Protein AF-A0ABD5EWM1-F1 (afdb_monomer_lite)

Sequence (208 aa):
MKCARNRYPCKRSSTATTAARTSPKDACIIPRHPDFDLYDNVGRDADQIRSAQYHLATRGDLKRWARRDAQTFRAAHPLPDQPWPTPDLTPYLDALTTAQTPAETEAVTDHFLDAVEPALRAVSDYLVAAARWRRENHGAAKGSPSNLLMTAASRALSVLALADEAGLSRLRAAYDPASAPATPTGGQPGASAGVPPVPPSPGTSPRR

pLDDT: mean 74.25, std 23.23, range [27.41, 98.0]

Foldseek 3Di:
DDDDDDDDDDDDDDDDDDDDDDDPPPPPPPPQDPVLPLPPCVPPDPVQNVVSVVSDHDPVNVVVVVCVVCVVVCVVPPDDPDDDDDDDCVVLVVQCVVDPDLVSVLVSLVVVLVVCVVVLLVQLVVLQVVLCVVPCVDVADVPGSSVVSNVVSVVSCVVSVVSVVVSVVSVCVVPPPPDPDPPPPDDDDDDDDDDDDDDDDDDDDDDD

Structure (mmCIF, N/CA/C/O backbone):
data_AF-A0ABD5EWM1-F1
#
_entry.id   AF-A0ABD5EWM1-F1
#
loop_
_atom_site.group_PDB
_atom_site.id
_atom_site.type_symbol
_atom_site.label_atom_id
_atom_site.label_alt_id
_atom_site.label_comp_id
_atom_site.label_asym_id
_atom_site.label_entity_id
_atom_site.label_seq_id
_atom_site.pdbx_PDB_ins_code
_atom_site.Cartn_x
_atom_site.Cartn_y
_atom_site.Cartn_z
_atom_site.occupancy
_atom_site.B_iso_or_equiv
_atom_site.auth_seq_id
_atom_site.auth_comp_id
_atom_site.auth_asym_id
_atom_site.auth_atom_id
_atom_site.pdbx_PDB_model_num
ATOM 1 N N . MET A 1 1 ? -51.887 -7.574 50.255 1.00 37.44 1 MET A N 1
ATOM 2 C CA . MET A 1 1 ? -50.877 -6.795 51.013 1.00 37.44 1 MET A CA 1
ATOM 3 C C . MET A 1 1 ? -50.619 -5.509 50.225 1.00 37.44 1 MET A C 1
ATOM 5 O O . MET A 1 1 ? -50.267 -5.621 49.064 1.00 37.44 1 MET A O 1
ATOM 9 N N . LYS A 1 2 ? -51.185 -4.357 50.638 1.00 35.38 2 LYS A N 1
ATOM 10 C CA . LYS A 1 2 ? -50.494 -3.229 51.330 1.00 35.38 2 LYS A CA 1
ATOM 11 C C . LYS A 1 2 ? -49.149 -2.878 50.654 1.00 35.38 2 LYS A C 1
ATOM 13 O O . LYS A 1 2 ? -48.315 -3.763 50.591 1.00 35.38 2 LYS A O 1
ATOM 18 N N . CYS A 1 3 ? -48.826 -1.679 50.158 1.00 30.95 3 CYS A N 1
ATOM 19 C CA . CYS A 1 3 ? -49.373 -0.310 50.207 1.00 30.95 3 CYS A CA 1
ATOM 20 C C . CYS A 1 3 ? -48.762 0.472 49.006 1.00 30.95 3 CYS A C 1
ATOM 22 O O . CYS A 1 3 ? -47.617 0.223 48.656 1.00 30.95 3 CYS A O 1
ATOM 24 N N . ALA A 1 4 ? -49.543 1.221 48.215 1.00 33.88 4 ALA A N 1
ATOM 25 C CA . ALA A 1 4 ? -49.813 2.676 48.307 1.00 33.88 4 ALA A CA 1
ATOM 26 C C . ALA A 1 4 ? -48.668 3.569 47.753 1.00 33.88 4 ALA A C 1
ATOM 28 O O . ALA A 1 4 ? -47.577 3.591 48.297 1.00 33.88 4 ALA A O 1
ATOM 29 N N . ARG A 1 5 ? -48.850 4.164 46.561 1.00 35.50 5 ARG A N 1
ATOM 30 C CA . ARG A 1 5 ? -49.324 5.552 46.298 1.00 35.50 5 ARG A CA 1
ATOM 31 C C . ARG A 1 5 ? -48.307 6.640 46.687 1.00 35.50 5 ARG A C 1
ATOM 33 O O . ARG A 1 5 ? -48.096 6.859 47.868 1.00 35.50 5 ARG A O 1
ATOM 40 N N . ASN A 1 6 ? -47.887 7.466 45.721 1.00 32.66 6 ASN A N 1
ATOM 41 C CA . ASN A 1 6 ? -48.417 8.834 45.687 1.00 32.66 6 ASN A CA 1
ATOM 42 C C . ASN A 1 6 ? -48.251 9.543 44.334 1.00 32.66 6 ASN A C 1
ATOM 44 O O . ASN A 1 6 ? -47.209 9.495 43.691 1.00 32.66 6 ASN A O 1
ATOM 48 N N . ARG A 1 7 ? -49.340 10.205 43.938 1.00 36.41 7 ARG A N 1
ATOM 49 C CA . ARG A 1 7 ? -49.531 11.080 42.778 1.00 36.41 7 ARG A CA 1
ATOM 50 C C . ARG A 1 7 ? -49.672 12.515 43.309 1.00 36.41 7 ARG A C 1
ATOM 52 O O . ARG A 1 7 ? -50.598 12.712 44.082 1.00 36.41 7 ARG A O 1
ATOM 59 N N . TYR A 1 8 ? -48.850 13.447 42.792 1.00 32.53 8 TYR A N 1
ATOM 60 C CA . TYR A 1 8 ? -49.102 14.896 42.546 1.00 32.53 8 TYR A CA 1
ATOM 61 C C . TYR A 1 8 ? -49.585 15.790 43.729 1.00 32.53 8 TYR A C 1
ATOM 63 O O . TYR A 1 8 ? -49.914 15.262 44.782 1.00 32.53 8 TYR A O 1
ATOM 71 N N . PRO A 1 9 ? -49.792 17.126 43.596 1.00 51.12 9 PRO A N 1
ATOM 72 C CA . PRO A 1 9 ? -49.178 18.213 42.792 1.00 51.12 9 PRO A CA 1
ATOM 73 C C . PRO A 1 9 ? -48.845 19.480 43.652 1.00 51.12 9 PRO A C 1
ATOM 75 O O . PRO A 1 9 ? -49.220 19.553 44.814 1.00 51.12 9 PRO A O 1
ATOM 78 N N . CYS A 1 10 ? -48.245 20.541 43.085 1.00 27.41 10 CYS A N 1
ATOM 79 C CA . CYS A 1 10 ? -48.462 21.941 43.540 1.00 27.41 10 CYS A CA 1
ATOM 80 C C . CYS A 1 10 ? -47.927 22.929 42.480 1.00 27.41 10 CYS A C 1
ATOM 82 O O . CYS A 1 10 ? -46.746 22.894 42.160 1.00 27.41 10 CYS A O 1
ATOM 84 N N . LYS A 1 11 ? -48.796 23.570 41.685 1.00 31.88 11 LYS A N 1
ATOM 85 C CA . LYS A 1 11 ? -49.479 24.879 41.862 1.00 31.88 11 LYS A CA 1
ATOM 86 C C . LYS A 1 11 ? -48.666 26.094 41.372 1.00 31.88 11 LYS A C 1
ATOM 88 O O . LYS A 1 11 ? -47.497 26.261 41.683 1.00 31.88 11 LYS A O 1
ATOM 93 N N . ARG A 1 12 ? -49.362 26.928 40.590 1.00 34.06 12 ARG A N 1
ATOM 94 C CA . ARG A 1 12 ? -48.965 28.207 39.971 1.00 34.06 12 ARG A CA 1
ATOM 95 C C . ARG A 1 12 ? -49.532 29.390 40.787 1.00 34.06 12 ARG A C 1
ATOM 97 O O . ARG A 1 12 ? -50.491 29.174 41.527 1.00 34.06 12 ARG A O 1
ATOM 104 N N . SER A 1 13 ? -49.004 30.597 40.503 1.00 35.41 13 SER A N 1
ATOM 105 C CA . SER A 1 13 ? -49.421 31.974 40.907 1.00 35.41 13 SER A CA 1
ATOM 106 C C . SER A 1 13 ? -48.655 32.539 42.126 1.00 35.41 13 SER A C 1
ATOM 108 O O . SER A 1 13 ? -48.544 31.830 43.112 1.00 35.41 13 SER A O 1
ATOM 110 N N . SER A 1 14 ? -48.127 33.776 42.204 1.00 30.36 14 SER A N 1
ATOM 111 C CA . SER A 1 14 ? -48.147 34.993 41.364 1.00 30.36 14 SER A CA 1
ATOM 112 C C . SER A 1 14 ? -47.119 36.042 41.892 1.00 30.36 14 SER A C 1
ATOM 114 O O . SER A 1 14 ? -46.868 36.077 43.090 1.00 30.36 14 SER A O 1
ATOM 116 N N . THR A 1 15 ? -46.617 36.914 40.992 1.00 35.38 15 THR A N 1
ATOM 117 C CA . THR A 1 15 ? -46.071 38.302 41.142 1.00 35.38 15 THR A CA 1
ATOM 118 C C . THR A 1 15 ? -44.897 38.644 42.084 1.00 35.38 15 THR A C 1
ATOM 120 O O . THR A 1 15 ? -45.085 38.712 43.290 1.00 35.38 15 THR A O 1
ATOM 123 N N . ALA A 1 16 ? -43.758 39.071 41.505 1.00 33.06 16 ALA A N 1
ATOM 124 C CA . ALA A 1 16 ? -43.148 40.408 41.692 1.00 33.06 16 ALA A CA 1
ATOM 125 C C . ALA A 1 16 ? -41.856 40.574 40.854 1.00 33.06 16 ALA A C 1
ATOM 127 O O . ALA A 1 16 ? -40.992 39.703 40.815 1.00 33.06 16 ALA A O 1
ATOM 128 N N . THR A 1 17 ? -41.754 41.720 40.183 1.00 35.66 17 THR A N 1
ATOM 129 C CA . THR A 1 17 ? -40.619 42.256 39.418 1.00 35.66 17 THR A CA 1
ATOM 130 C C . THR A 1 17 ? -39.325 42.334 40.234 1.00 35.66 17 THR A C 1
ATOM 132 O O . THR A 1 17 ? -39.341 42.914 41.312 1.00 35.66 17 THR A O 1
ATOM 135 N N . THR A 1 18 ? -38.198 41.859 39.686 1.00 32.81 18 THR A N 1
ATOM 136 C CA . THR A 1 18 ? -36.870 42.518 39.723 1.00 32.81 18 THR A CA 1
ATOM 137 C C . THR A 1 18 ? -35.919 41.775 38.783 1.00 32.81 18 THR A C 1
ATOM 139 O O . THR A 1 18 ? -35.775 40.557 38.840 1.00 32.81 18 THR A O 1
ATOM 142 N N . ALA A 1 19 ? -35.296 42.531 37.882 1.00 42.69 19 ALA A N 1
ATOM 143 C CA . ALA A 1 19 ? -34.309 42.064 36.926 1.00 42.69 19 ALA A CA 1
ATOM 144 C C . ALA A 1 19 ? -33.048 41.538 37.630 1.00 42.69 19 ALA A C 1
ATOM 146 O O . ALA A 1 19 ? -32.436 42.252 38.420 1.00 42.69 19 ALA A O 1
ATOM 147 N N . ALA A 1 20 ? -32.613 40.326 37.286 1.00 33.06 20 ALA A N 1
ATOM 148 C CA . ALA A 1 20 ? -31.262 39.866 37.581 1.00 33.06 20 ALA A CA 1
ATOM 149 C C . ALA A 1 20 ? -30.822 38.818 36.549 1.00 33.06 20 ALA A C 1
ATOM 151 O O . ALA A 1 20 ? -31.173 37.647 36.631 1.00 33.06 20 ALA A O 1
ATOM 152 N N . ARG A 1 21 ? -30.052 39.295 35.564 1.00 32.75 21 ARG A N 1
ATOM 153 C CA . ARG A 1 21 ? -28.907 38.615 34.938 1.00 32.75 21 ARG A CA 1
ATOM 154 C C . ARG A 1 21 ? -29.085 37.102 34.701 1.00 32.75 21 ARG A C 1
ATOM 156 O O . ARG A 1 21 ? -28.659 36.269 35.496 1.00 32.75 21 ARG A O 1
ATOM 163 N N . THR A 1 22 ? -29.640 36.743 33.548 1.00 33.16 22 THR A N 1
ATOM 164 C CA . THR A 1 22 ? -29.519 35.391 32.987 1.00 33.16 22 THR A CA 1
ATOM 165 C C . THR A 1 22 ? -28.052 35.097 32.672 1.00 33.16 22 THR A C 1
ATOM 167 O O . THR A 1 22 ? -27.537 35.492 31.628 1.00 33.16 22 THR A O 1
ATOM 170 N N . SER A 1 23 ? -27.369 34.408 33.587 1.00 33.88 23 SER A N 1
ATOM 171 C CA . SER A 1 23 ? -26.179 33.621 33.261 1.00 33.88 23 SER A CA 1
ATOM 172 C C . SER A 1 23 ? -26.605 32.462 32.354 1.00 33.88 23 SER A C 1
ATOM 174 O O . SER A 1 23 ? -27.549 31.756 32.719 1.00 33.88 23 SER A O 1
ATOM 176 N N . PRO A 1 24 ? -25.946 32.216 31.211 1.00 38.38 24 PRO A N 1
ATOM 177 C CA . PRO A 1 24 ? -26.232 31.035 30.410 1.00 38.38 24 PRO A CA 1
ATOM 178 C C . PRO A 1 24 ? -25.712 29.807 31.169 1.00 38.38 24 PRO A C 1
ATOM 180 O O . PRO A 1 24 ? -24.519 29.515 31.171 1.00 38.38 24 PRO A O 1
ATOM 183 N N . LYS A 1 25 ? -26.616 29.121 31.878 1.00 39.28 25 LYS A N 1
ATOM 184 C CA . LYS A 1 25 ? -26.353 27.872 32.614 1.00 39.28 25 LYS A CA 1
ATOM 185 C C . LYS A 1 25 ? -26.496 26.612 31.757 1.00 39.28 25 LYS A C 1
ATOM 187 O O . LYS A 1 25 ? -26.392 25.519 32.294 1.00 39.28 25 LYS A O 1
ATOM 192 N N . ASP A 1 26 ? -26.631 26.767 30.443 1.00 36.22 26 ASP A N 1
ATOM 193 C CA . ASP A 1 26 ? -26.814 25.658 29.508 1.00 36.22 26 ASP A CA 1
ATOM 194 C C . ASP A 1 26 ? -25.686 25.612 28.468 1.00 36.22 26 ASP A C 1
ATOM 196 O O . ASP A 1 26 ? -25.911 25.438 27.271 1.00 36.22 26 ASP A O 1
ATOM 200 N N . ALA A 1 27 ? -24.435 25.760 28.921 1.00 43.53 27 ALA A N 1
ATOM 201 C CA . ALA A 1 27 ? -23.324 25.201 28.164 1.00 43.53 27 ALA A CA 1
ATOM 202 C C . ALA A 1 27 ? -23.500 23.683 28.214 1.00 43.53 27 ALA A C 1
ATOM 204 O O . ALA A 1 27 ? -23.234 23.054 29.238 1.00 43.53 27 ALA A O 1
ATOM 205 N N . CYS A 1 28 ? -24.034 23.126 27.128 1.00 34.25 28 CYS A N 1
ATOM 206 C CA . CYS A 1 28 ? -24.112 21.697 26.881 1.00 34.25 28 CYS A CA 1
ATOM 207 C C . CYS A 1 28 ? -22.774 21.072 27.298 1.00 34.25 28 CYS A C 1
ATOM 209 O O . CYS A 1 28 ? -21.745 21.323 26.668 1.00 34.25 28 CYS A O 1
ATOM 211 N N . ILE A 1 29 ? -22.769 20.344 28.419 1.00 42.25 29 ILE A N 1
ATOM 212 C CA . ILE A 1 29 ? -21.600 19.603 28.873 1.00 42.25 29 ILE A CA 1
ATOM 213 C C . ILE A 1 29 ? -21.417 18.508 27.830 1.00 42.25 29 ILE A C 1
ATOM 215 O O . ILE A 1 29 ? -22.075 17.471 27.885 1.00 42.25 29 ILE A O 1
ATOM 219 N N . ILE A 1 30 ? -20.567 18.774 26.837 1.00 48.53 30 ILE A N 1
ATOM 220 C CA . ILE A 1 30 ? -20.060 17.745 25.938 1.00 48.53 30 ILE A CA 1
ATOM 221 C C . ILE A 1 30 ? -19.462 16.684 26.866 1.00 48.53 30 ILE A C 1
ATOM 223 O O . ILE A 1 30 ? -18.602 17.042 27.680 1.00 48.53 30 ILE A O 1
ATOM 227 N N . PRO A 1 31 ? -19.928 15.423 26.824 1.00 42.78 31 PRO A N 1
ATOM 228 C CA . PRO A 1 31 ? -19.395 14.382 27.684 1.00 42.78 31 PRO A CA 1
ATOM 229 C C . PRO A 1 31 ? -17.876 14.336 27.505 1.00 42.78 31 PRO A C 1
ATOM 231 O O . PRO A 1 31 ? -17.380 14.019 26.424 1.00 42.78 31 PRO A O 1
ATOM 234 N N . ARG A 1 32 ? -17.128 14.726 28.543 1.00 56.00 32 ARG A N 1
ATOM 235 C CA . ARG A 1 32 ? -15.670 14.613 28.537 1.00 56.00 32 ARG A CA 1
ATOM 236 C C . ARG A 1 32 ? -15.352 13.124 28.506 1.00 56.00 32 ARG A C 1
ATOM 238 O O . ARG A 1 32 ? -15.797 12.391 29.386 1.00 56.00 32 ARG A O 1
ATOM 245 N N . HIS A 1 33 ? -14.616 12.673 27.490 1.00 57.53 33 HIS A N 1
ATOM 246 C CA . HIS A 1 33 ? -14.038 11.329 27.511 1.00 57.53 33 HIS A CA 1
ATOM 247 C C . HIS A 1 33 ? -13.243 11.192 28.823 1.00 57.53 33 HIS A C 1
ATOM 249 O O . HIS A 1 33 ? -12.524 12.137 29.155 1.00 57.53 33 HIS A O 1
ATOM 255 N N . PRO A 1 34 ? -13.362 10.087 29.581 1.00 57.28 34 PRO A N 1
ATOM 256 C CA . PRO A 1 34 ? -12.722 9.944 30.896 1.00 57.28 34 PRO A CA 1
ATOM 257 C C . PRO A 1 34 ? -11.199 10.160 30.852 1.00 57.28 34 PRO A C 1
ATOM 259 O O . PRO A 1 34 ? -10.597 10.538 31.844 1.00 57.28 34 PRO A O 1
ATOM 262 N N . ASP A 1 35 ? -10.592 10.036 29.670 1.00 59.88 35 ASP A N 1
ATOM 263 C CA . ASP A 1 35 ? -9.168 10.292 29.436 1.00 59.88 35 ASP A CA 1
ATOM 264 C C . ASP A 1 35 ? -8.820 11.759 29.097 1.00 59.88 35 ASP A C 1
ATOM 266 O O . ASP A 1 35 ? -7.702 12.046 28.667 1.00 59.88 35 ASP A O 1
ATOM 270 N N . PHE A 1 36 ? -9.746 12.710 29.247 1.00 58.41 36 PHE A N 1
ATOM 271 C CA . PHE A 1 36 ? -9.473 14.156 29.164 1.00 58.41 36 PHE A CA 1
ATOM 272 C C . PHE A 1 36 ? -9.088 14.772 30.515 1.00 58.41 36 PHE A C 1
ATOM 274 O O . PHE A 1 36 ? -9.156 15.995 30.663 1.00 58.41 36 PHE A O 1
ATOM 281 N N . ASP A 1 37 ? -8.676 13.973 31.501 1.00 58.16 37 ASP A N 1
ATOM 282 C CA . ASP A 1 37 ? -8.160 14.543 32.741 1.00 58.16 37 ASP A CA 1
ATOM 283 C C . ASP A 1 37 ? -6.874 15.327 32.461 1.00 58.16 37 ASP A C 1
ATOM 285 O O . ASP A 1 37 ? -5.825 14.776 32.133 1.00 58.16 37 ASP A O 1
ATOM 289 N N . LEU A 1 38 ? -6.989 16.653 32.593 1.00 53.16 38 LEU A N 1
ATOM 290 C CA . LEU A 1 38 ? -5.951 17.664 32.353 1.00 53.16 38 LEU A CA 1
ATOM 291 C C . LEU A 1 38 ? -4.657 17.394 33.148 1.00 53.16 38 LEU A C 1
ATOM 293 O O . LEU A 1 38 ? -3.595 17.926 32.824 1.00 53.16 38 LEU A O 1
ATOM 297 N N . TYR A 1 39 ? -4.756 16.576 34.196 1.00 50.91 39 TYR A N 1
ATOM 298 C CA . TYR A 1 39 ? -3.684 16.287 35.137 1.00 50.91 39 TYR A CA 1
ATOM 299 C C . TYR A 1 39 ? -3.093 14.875 35.000 1.00 50.91 39 TYR A C 1
ATOM 301 O O . TYR A 1 39 ? -2.052 14.623 35.604 1.00 50.91 39 TYR A O 1
ATOM 309 N N . ASP A 1 40 ? -3.663 13.991 34.167 1.00 61.62 40 ASP A N 1
ATOM 310 C CA . ASP A 1 40 ? -3.022 12.718 33.805 1.00 61.62 40 ASP A CA 1
ATOM 311 C C . ASP A 1 40 ? -2.216 12.873 32.505 1.00 61.62 40 ASP A C 1
ATOM 313 O O . ASP A 1 40 ? -2.674 12.588 31.390 1.00 61.62 40 ASP A O 1
ATOM 317 N N . ASN A 1 41 ? -1.002 13.405 32.669 1.00 61.53 41 ASN A N 1
ATOM 318 C CA . ASN A 1 41 ? -0.070 13.710 31.581 1.00 61.53 41 ASN A CA 1
ATOM 319 C C . ASN A 1 41 ? 0.974 12.604 31.342 1.00 61.53 41 ASN A C 1
ATOM 321 O O . ASN A 1 41 ? 1.855 12.771 30.495 1.00 61.53 41 ASN A O 1
ATOM 325 N N . VAL A 1 42 ? 0.911 11.481 32.067 1.00 62.69 42 VAL A N 1
ATOM 326 C CA . VAL A 1 42 ? 1.905 10.407 31.935 1.00 62.69 42 VAL A CA 1
ATOM 327 C C . VAL A 1 42 ? 1.801 9.790 30.535 1.00 62.69 42 VAL A C 1
ATOM 329 O O . VAL A 1 42 ? 0.769 9.257 30.140 1.00 62.69 42 VAL A O 1
ATOM 332 N N . GLY A 1 43 ? 2.877 9.891 29.747 1.00 65.25 43 GLY A N 1
ATOM 333 C CA . GLY A 1 43 ? 2.911 9.382 28.370 1.00 65.25 43 GLY A CA 1
ATOM 334 C C . GLY A 1 43 ? 2.214 10.267 27.326 1.00 65.25 43 GLY A C 1
ATOM 335 O O . GLY A 1 43 ? 1.917 9.779 26.227 1.00 65.25 43 GLY A O 1
ATOM 336 N N . ARG A 1 44 ? 1.951 11.547 27.641 1.00 70.69 44 ARG A N 1
ATOM 337 C CA . ARG A 1 44 ? 1.504 12.548 26.660 1.00 70.69 44 ARG A CA 1
ATOM 338 C C . ARG A 1 44 ? 2.667 13.351 26.080 1.00 70.69 44 ARG A C 1
ATOM 340 O O . ARG A 1 44 ? 3.594 13.716 26.797 1.00 70.69 44 ARG A O 1
ATOM 347 N N . ASP A 1 45 ? 2.593 13.646 24.788 1.00 77.25 45 ASP A N 1
ATOM 348 C CA . ASP A 1 45 ? 3.494 14.585 24.121 1.00 77.25 45 ASP A CA 1
ATOM 349 C C . ASP A 1 45 ? 3.019 16.048 24.273 1.00 77.25 45 ASP A C 1
ATOM 351 O O . ASP A 1 45 ? 1.925 16.341 24.764 1.00 77.25 45 ASP A O 1
ATOM 355 N N . ALA A 1 46 ? 3.868 16.997 23.872 1.00 79.69 46 ALA A N 1
ATOM 356 C CA . ALA A 1 46 ? 3.584 18.426 24.012 1.00 79.69 46 ALA A CA 1
ATOM 357 C C . ALA A 1 46 ? 2.364 18.895 23.191 1.00 79.69 46 ALA A C 1
ATOM 359 O O . ALA A 1 46 ? 1.709 19.871 23.568 1.00 79.69 46 ALA A O 1
ATOM 360 N N . ASP A 1 47 ? 2.052 18.215 22.085 1.00 79.50 47 ASP A N 1
ATOM 361 C CA . ASP A 1 47 ? 0.916 18.543 21.217 1.00 79.50 47 ASP A CA 1
ATOM 362 C C . ASP A 1 47 ? -0.413 18.119 21.864 1.00 79.50 47 ASP A C 1
ATOM 364 O O . ASP A 1 47 ? -1.409 18.849 21.844 1.00 79.50 47 ASP A O 1
ATOM 368 N N . GLN A 1 48 ? -0.398 16.981 22.555 1.00 74.00 48 GLN A N 1
ATOM 369 C CA . GLN A 1 48 ? -1.517 16.459 23.341 1.00 74.00 48 GLN A CA 1
ATOM 370 C C . GLN A 1 48 ? -1.869 17.333 24.531 1.00 74.00 48 GLN A C 1
ATOM 372 O O . GLN A 1 48 ? -3.043 17.619 24.768 1.00 74.00 48 GLN A O 1
ATOM 377 N N . ILE A 1 49 ? -0.855 17.793 25.261 1.00 74.00 49 ILE A N 1
ATOM 378 C CA . ILE A 1 49 ? -1.050 18.678 26.413 1.00 74.00 49 ILE A CA 1
ATOM 379 C C . ILE A 1 49 ? -1.670 20.006 25.955 1.00 74.00 49 ILE A C 1
ATOM 381 O O . ILE A 1 49 ? -2.609 20.503 26.577 1.00 74.00 49 ILE A O 1
ATOM 385 N N . ARG A 1 50 ? -1.198 20.558 24.829 1.00 78.75 50 ARG A N 1
ATOM 386 C CA . ARG A 1 50 ? -1.743 21.792 24.245 1.00 78.75 50 ARG A CA 1
ATOM 387 C C . ARG A 1 50 ? -3.179 21.609 23.749 1.00 78.75 50 ARG A C 1
ATOM 389 O O . ARG A 1 50 ? -4.024 22.459 24.007 1.00 78.75 50 ARG A O 1
ATOM 396 N N . SER A 1 51 ? -3.470 20.501 23.072 1.00 77.75 51 SER A N 1
ATOM 397 C CA . SER A 1 51 ? -4.799 20.223 22.506 1.00 77.75 51 SER A CA 1
ATOM 398 C C . SER A 1 51 ? -5.855 19.919 23.574 1.00 77.75 51 SER A C 1
ATOM 400 O O . SER A 1 51 ? -7.021 20.291 23.415 1.00 77.75 51 SER A O 1
ATOM 402 N N . ALA A 1 52 ? -5.446 19.333 24.706 1.00 72.38 52 ALA A N 1
ATOM 403 C CA . ALA A 1 52 ? -6.325 19.079 25.847 1.00 72.38 52 ALA A CA 1
ATOM 404 C C . ALA A 1 52 ? -6.940 20.367 26.425 1.00 72.38 52 ALA A C 1
ATOM 406 O O . ALA A 1 52 ? -8.095 20.347 26.856 1.00 72.38 52 ALA A O 1
ATOM 407 N N . GLN A 1 53 ? -6.216 21.495 26.365 1.00 73.44 53 GLN A N 1
ATOM 408 C CA . GLN A 1 53 ? -6.715 22.814 26.788 1.00 73.44 53 GLN A CA 1
ATOM 409 C C . GLN A 1 53 ? -7.912 23.288 25.949 1.00 73.44 53 GLN A C 1
ATOM 411 O O . GLN A 1 53 ? -8.754 24.029 26.449 1.00 73.44 53 GLN A O 1
ATOM 416 N N . TYR A 1 54 ? -8.014 22.825 24.700 1.00 79.81 54 TYR A N 1
ATOM 417 C CA . TYR A 1 54 ? -9.114 23.128 23.780 1.00 79.81 54 TYR A CA 1
ATOM 418 C C . TYR A 1 54 ? -10.160 22.010 23.704 1.00 79.81 54 TYR A C 1
ATOM 420 O O . TYR A 1 54 ? -11.056 22.071 22.867 1.00 79.81 54 TYR A O 1
ATOM 428 N N . HIS A 1 55 ? -10.054 20.985 24.557 1.00 73.88 55 HIS A N 1
ATOM 429 C CA . HIS A 1 55 ? -10.920 19.802 24.527 1.00 73.88 55 HIS A CA 1
ATOM 430 C C . HIS A 1 55 ? -10.917 19.070 23.173 1.00 73.88 55 HIS A C 1
ATOM 432 O O . HIS A 1 55 ? -11.923 18.487 22.768 1.00 73.88 55 HIS A O 1
ATOM 438 N N . LEU A 1 56 ? -9.774 19.076 22.480 1.00 81.12 56 LEU A N 1
ATOM 439 C CA . LEU A 1 56 ? -9.580 18.367 21.217 1.00 81.12 56 LEU A CA 1
ATOM 440 C C . LEU A 1 56 ? -8.657 17.167 21.420 1.00 81.12 56 LEU A C 1
ATOM 442 O O . LEU A 1 56 ? -7.609 17.274 22.055 1.00 81.12 56 LEU A O 1
ATOM 446 N N . ALA A 1 57 ? -9.046 16.022 20.859 1.00 80.12 57 ALA A N 1
ATOM 447 C CA . ALA A 1 57 ? -8.203 14.836 20.826 1.00 80.12 57 ALA A CA 1
ATOM 448 C C . ALA A 1 57 ? -7.206 14.942 19.667 1.00 80.12 57 ALA A C 1
ATOM 450 O O . ALA A 1 57 ? -7.596 15.156 18.516 1.00 80.12 57 ALA A O 1
ATOM 451 N N . THR A 1 58 ? -5.923 14.741 19.948 1.00 84.69 58 THR A N 1
ATOM 452 C CA . THR A 1 58 ? -4.907 14.583 18.902 1.00 84.69 58 THR A CA 1
ATOM 453 C C . THR A 1 58 ? -4.998 13.204 18.249 1.00 84.69 58 THR A C 1
ATOM 455 O O . THR A 1 58 ? -5.599 12.260 18.773 1.00 84.69 58 THR A O 1
ATOM 458 N N . ARG A 1 59 ? -4.274 13.026 17.137 1.00 83.94 59 ARG A N 1
ATOM 459 C CA . ARG A 1 59 ? -4.045 11.704 16.531 1.00 83.94 59 ARG A CA 1
ATOM 460 C C . ARG A 1 59 ? -3.489 10.691 17.536 1.00 83.94 59 ARG A C 1
ATOM 462 O O . ARG A 1 59 ? -3.838 9.511 17.471 1.00 83.94 59 ARG A O 1
ATOM 469 N N . GLY A 1 60 ? -2.587 11.124 18.416 1.00 80.31 60 GLY A N 1
ATOM 470 C CA . GLY A 1 60 ? -1.980 10.241 19.405 1.00 80.31 60 GLY A CA 1
ATOM 471 C C . GLY A 1 60 ? -2.969 9.831 20.499 1.00 80.31 60 GLY A C 1
ATOM 472 O O . GLY A 1 60 ? -2.976 8.659 20.875 1.00 80.31 60 GLY A O 1
ATOM 473 N N . ASP A 1 61 ? -3.854 10.739 20.926 1.00 81.56 61 ASP A N 1
ATOM 474 C CA . ASP A 1 61 ? -4.900 10.438 21.913 1.00 81.56 61 ASP A CA 1
ATOM 475 C C . ASP A 1 61 ? -5.859 9.375 21.371 1.00 81.56 61 ASP A C 1
ATOM 477 O O . ASP A 1 61 ? -6.008 8.312 21.974 1.00 81.56 61 ASP A O 1
ATOM 481 N N . LEU A 1 62 ? -6.393 9.593 20.162 1.00 84.75 62 LEU A N 1
ATOM 482 C CA . LEU A 1 62 ? -7.302 8.652 19.497 1.00 84.75 62 LEU A CA 1
ATOM 483 C C . LEU A 1 62 ? -6.682 7.252 19.351 1.00 84.75 62 LEU A C 1
ATOM 485 O O . LEU A 1 62 ? -7.345 6.243 19.591 1.00 84.75 62 LEU A O 1
ATOM 489 N N . LYS A 1 63 ? -5.391 7.168 18.995 1.00 87.69 63 LYS A N 1
ATOM 490 C CA . LYS A 1 63 ? -4.684 5.882 18.878 1.00 87.69 63 LYS A CA 1
ATOM 491 C C . LYS A 1 63 ? -4.458 5.200 20.224 1.00 87.69 63 LYS A C 1
ATOM 493 O O . LYS A 1 63 ? -4.525 3.973 20.280 1.00 87.69 63 LYS A O 1
ATOM 498 N N . ARG A 1 64 ? -4.147 5.946 21.288 1.00 83.56 64 ARG A N 1
ATOM 499 C CA . ARG A 1 64 ? -3.973 5.355 22.624 1.00 83.56 64 ARG A CA 1
ATOM 500 C C . ARG A 1 64 ? -5.290 4.810 23.161 1.00 83.56 64 ARG A C 1
ATOM 502 O O . ARG A 1 64 ? -5.301 3.670 23.616 1.00 83.56 64 ARG A O 1
ATOM 509 N N . TRP A 1 65 ? -6.376 5.573 23.050 1.00 85.50 65 TRP A N 1
ATOM 510 C CA . TRP A 1 65 ? -7.704 5.129 23.486 1.00 85.50 65 TRP A CA 1
ATOM 511 C C . TRP A 1 65 ? -8.134 3.873 22.732 1.00 85.50 65 TRP A C 1
ATOM 513 O O . TRP A 1 65 ? -8.415 2.856 23.356 1.00 85.50 65 TRP A O 1
ATOM 523 N N . ALA A 1 66 ? -8.014 3.877 21.399 1.00 88.44 66 ALA A N 1
ATOM 524 C CA . ALA A 1 66 ? -8.309 2.697 20.589 1.00 88.44 66 ALA A CA 1
ATOM 525 C C . ALA A 1 66 ? -7.468 1.468 20.987 1.00 88.44 66 ALA A C 1
ATOM 527 O O . ALA A 1 66 ? -7.982 0.354 21.016 1.00 88.44 66 ALA A O 1
ATOM 528 N N . ARG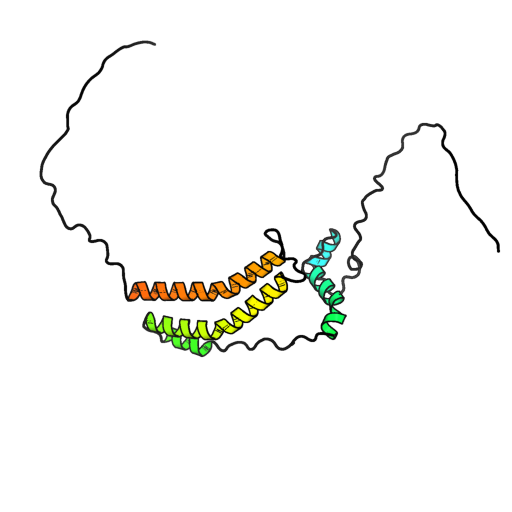 A 1 67 ? -6.178 1.644 21.317 1.00 87.62 67 ARG A N 1
ATOM 529 C CA . ARG A 1 67 ? -5.316 0.538 21.780 1.00 87.62 67 ARG A CA 1
ATOM 530 C C . ARG A 1 67 ? -5.761 -0.027 23.122 1.00 87.62 67 ARG A C 1
ATOM 532 O O . ARG A 1 67 ? -5.740 -1.246 23.272 1.00 87.62 67 ARG A O 1
ATOM 539 N N . ARG A 1 68 ? -6.115 0.838 24.075 1.00 85.88 68 ARG A N 1
ATOM 540 C CA . ARG A 1 68 ? -6.616 0.420 25.388 1.00 85.88 68 ARG A CA 1
ATOM 541 C C . ARG A 1 68 ? -7.916 -0.359 25.230 1.00 85.88 68 ARG A C 1
ATOM 543 O O . ARG A 1 68 ? -8.018 -1.479 25.713 1.00 85.88 68 ARG A O 1
ATOM 550 N N . ASP A 1 69 ? -8.873 0.203 24.504 1.00 88.81 69 ASP A N 1
ATOM 551 C CA . ASP A 1 69 ? -10.208 -0.383 24.375 1.00 88.81 69 ASP A CA 1
ATOM 552 C C . ASP A 1 69 ? -10.169 -1.701 23.575 1.00 88.81 69 ASP A C 1
ATOM 554 O O . ASP A 1 69 ? -10.952 -2.616 23.821 1.00 88.81 69 ASP A O 1
ATOM 558 N N . ALA A 1 70 ? -9.196 -1.848 22.669 1.00 92.38 70 ALA A N 1
ATOM 559 C CA . ALA A 1 70 ? -8.946 -3.087 21.938 1.00 92.38 70 ALA A CA 1
ATOM 560 C C . ALA A 1 70 ? -8.047 -4.093 22.686 1.00 92.38 70 ALA A C 1
ATOM 562 O O . ALA A 1 70 ? -7.731 -5.136 22.115 1.00 92.38 70 ALA A O 1
ATOM 563 N N . GLN A 1 71 ? -7.605 -3.830 23.923 1.00 92.19 71 GLN A N 1
ATOM 564 C CA . GLN A 1 71 ? -6.623 -4.681 24.611 1.00 92.19 71 GLN A CA 1
ATOM 565 C C . GLN A 1 71 ? -7.116 -6.123 24.779 1.00 92.19 71 GLN A C 1
ATOM 567 O O . GLN A 1 71 ? -6.407 -7.057 24.404 1.00 92.19 71 GLN A O 1
ATOM 572 N N . THR A 1 72 ? -8.342 -6.315 25.274 1.00 95.19 72 THR A N 1
ATOM 573 C CA . THR A 1 72 ? -8.944 -7.652 25.420 1.00 95.19 72 THR A CA 1
ATOM 574 C C . THR A 1 72 ? -9.096 -8.347 24.069 1.00 95.19 72 THR A C 1
ATOM 576 O O . THR A 1 72 ? -8.805 -9.534 23.950 1.00 95.19 72 THR A O 1
ATOM 579 N N . PHE A 1 73 ? -9.489 -7.602 23.032 1.00 94.88 73 PHE A N 1
ATOM 580 C CA . PHE A 1 73 ? -9.605 -8.134 21.676 1.00 94.88 73 PHE A CA 1
ATOM 581 C C . PHE A 1 73 ? -8.244 -8.596 21.136 1.00 94.88 73 PHE A C 1
ATOM 583 O O . PHE A 1 73 ? -8.134 -9.708 20.635 1.00 94.88 73 PHE A O 1
ATOM 590 N N . ARG A 1 74 ? -7.184 -7.795 21.294 1.00 94.31 74 ARG A N 1
ATOM 591 C CA . ARG A 1 74 ? -5.824 -8.162 20.863 1.00 94.31 74 ARG A CA 1
ATOM 592 C C . ARG A 1 74 ? -5.260 -9.357 21.627 1.00 94.31 74 ARG A C 1
ATOM 594 O O . ARG A 1 74 ? -4.533 -10.145 21.039 1.00 94.31 74 ARG A O 1
ATOM 601 N N . ALA A 1 75 ? -5.593 -9.496 22.909 1.00 95.06 75 ALA A N 1
ATOM 602 C CA . ALA A 1 75 ? -5.196 -10.661 23.697 1.00 95.06 75 ALA A CA 1
ATOM 603 C C . ALA A 1 75 ? -5.896 -11.944 23.213 1.00 95.06 75 ALA A C 1
ATOM 605 O O . ALA A 1 75 ? -5.271 -12.998 23.159 1.00 95.06 75 ALA A O 1
ATOM 606 N N . ALA A 1 76 ? -7.174 -11.851 22.830 1.00 97.31 76 ALA A N 1
ATOM 607 C CA . ALA A 1 76 ? -7.931 -12.973 22.272 1.00 97.31 76 ALA A CA 1
ATOM 608 C C . ALA A 1 76 ? -7.567 -13.289 20.806 1.00 97.31 76 ALA A C 1
ATOM 610 O O . ALA A 1 76 ? -7.740 -14.420 20.357 1.00 97.31 76 ALA A O 1
ATOM 611 N N . HIS A 1 77 ? -7.064 -12.299 20.066 1.00 95.56 77 HIS A N 1
ATOM 612 C CA . HIS A 1 77 ? -6.702 -12.395 18.652 1.00 95.56 77 HIS A CA 1
ATOM 613 C C . HIS A 1 77 ? -5.251 -11.933 18.441 1.00 95.56 77 HIS A C 1
ATOM 615 O O . HIS A 1 77 ? -5.032 -10.819 17.947 1.00 95.56 77 HIS A O 1
ATOM 621 N N . PRO A 1 78 ? -4.252 -12.753 18.827 1.00 91.88 78 PRO A N 1
ATOM 622 C CA . PRO A 1 78 ? -2.854 -12.398 18.640 1.00 91.88 78 PRO A CA 1
ATOM 623 C C . PRO A 1 78 ? -2.562 -12.236 17.147 1.00 91.88 78 PRO A C 1
ATOM 625 O O . PRO A 1 78 ? -2.846 -13.116 16.334 1.00 91.88 78 PRO A O 1
ATOM 628 N N . LEU A 1 79 ? -2.011 -11.079 16.794 1.00 91.38 79 LEU A N 1
ATOM 629 C CA . LEU A 1 79 ? -1.504 -10.805 15.456 1.00 91.38 79 LEU A CA 1
ATOM 630 C C . LEU A 1 79 ? -0.008 -11.135 15.416 1.00 91.38 79 LEU A C 1
ATOM 632 O O . LEU A 1 79 ? 0.645 -11.053 16.456 1.00 91.38 79 LEU A O 1
ATOM 636 N N . PRO A 1 80 ? 0.554 -11.478 14.246 1.00 91.56 80 PRO A N 1
ATOM 637 C CA . PRO A 1 80 ? 1.994 -11.647 14.112 1.00 91.56 80 PRO A CA 1
ATOM 638 C C . PRO A 1 80 ? 2.733 -10.363 14.512 1.00 91.56 80 PRO A C 1
ATOM 640 O O . PRO A 1 80 ? 2.475 -9.298 13.952 1.00 91.56 80 PRO A O 1
ATOM 643 N N . ASP A 1 81 ? 3.655 -10.475 15.471 1.00 88.44 81 ASP A N 1
ATOM 644 C CA . ASP A 1 81 ? 4.514 -9.360 15.897 1.00 88.44 81 ASP A CA 1
ATOM 645 C C . ASP A 1 81 ? 5.775 -9.234 15.027 1.00 88.44 81 ASP A C 1
ATOM 647 O O . ASP A 1 81 ? 6.435 -8.193 15.022 1.00 88.44 81 ASP A O 1
ATOM 651 N N . GLN A 1 82 ? 6.117 -10.286 14.275 1.00 89.44 82 GLN A N 1
ATOM 652 C CA . GLN A 1 82 ? 7.239 -10.253 13.347 1.00 89.44 82 GLN A CA 1
ATOM 653 C C . GLN A 1 82 ? 6.879 -9.379 12.135 1.00 89.44 82 GLN A C 1
ATOM 655 O O . GLN A 1 82 ? 5.826 -9.598 11.523 1.00 89.44 82 GLN A O 1
ATOM 660 N N . PRO A 1 83 ? 7.728 -8.402 11.761 1.00 87.81 83 PRO A N 1
ATOM 661 C CA . PRO A 1 83 ? 7.515 -7.649 10.535 1.00 87.81 83 PRO A CA 1
ATOM 662 C C . PRO A 1 83 ? 7.537 -8.600 9.339 1.00 87.81 83 PRO A C 1
ATOM 664 O O . PRO A 1 83 ? 8.195 -9.642 9.364 1.00 87.81 83 PRO A O 1
ATOM 667 N N . TRP A 1 84 ? 6.831 -8.230 8.273 1.00 85.81 84 TRP A N 1
ATOM 668 C CA . TRP A 1 84 ? 6.954 -8.952 7.013 1.00 85.81 84 TRP A CA 1
ATOM 669 C C . TRP A 1 84 ? 8.414 -8.967 6.553 1.00 85.81 84 TRP A C 1
ATOM 671 O O . TRP A 1 84 ? 9.123 -7.980 6.773 1.00 85.81 84 TRP A O 1
ATOM 681 N N . PRO A 1 85 ? 8.874 -10.076 5.948 1.00 88.31 85 PRO A N 1
ATOM 682 C CA . PRO A 1 85 ? 10.240 -10.160 5.465 1.00 88.31 85 PRO A CA 1
ATOM 683 C C . PRO A 1 85 ? 10.484 -9.036 4.456 1.00 88.31 85 PRO A C 1
ATOM 685 O O . PRO A 1 85 ? 9.724 -8.870 3.502 1.00 88.31 85 PRO A O 1
ATOM 688 N N . THR A 1 86 ? 11.536 -8.252 4.683 1.00 87.94 86 THR A N 1
ATOM 689 C CA . THR A 1 86 ? 11.973 -7.244 3.719 1.00 87.94 86 THR A CA 1
ATOM 690 C C . THR A 1 86 ? 12.552 -7.974 2.507 1.00 87.94 86 THR A C 1
ATOM 692 O O . THR A 1 86 ? 13.492 -8.751 2.692 1.00 87.94 86 THR A O 1
ATOM 695 N N . PRO A 1 87 ? 12.018 -7.771 1.291 1.00 89.62 87 PRO A N 1
ATOM 696 C CA . PRO A 1 87 ? 12.590 -8.382 0.099 1.00 89.62 87 PRO A CA 1
ATOM 697 C C . PRO A 1 87 ? 14.007 -7.846 -0.128 1.00 89.62 87 PRO A C 1
ATOM 699 O O . PRO A 1 87 ? 14.246 -6.643 0.004 1.00 89.62 87 PRO A O 1
ATOM 702 N N . ASP A 1 88 ? 14.940 -8.731 -0.475 1.00 92.56 88 ASP A N 1
ATOM 703 C CA . ASP A 1 88 ? 16.259 -8.316 -0.943 1.00 92.56 88 ASP A CA 1
ATOM 704 C C . ASP A 1 88 ? 16.138 -7.817 -2.386 1.00 92.56 88 ASP A C 1
ATOM 706 O O . ASP A 1 88 ? 15.850 -8.582 -3.307 1.00 92.56 88 ASP A O 1
ATOM 710 N N . LEU A 1 89 ? 16.310 -6.508 -2.564 1.00 95.94 89 LEU A N 1
ATOM 711 C CA . LEU A 1 89 ? 16.223 -5.850 -3.866 1.00 95.94 89 LEU A CA 1
ATOM 712 C C . LEU A 1 89 ? 17.585 -5.721 -4.554 1.00 95.94 89 LEU A C 1
ATOM 714 O O . LEU A 1 89 ? 17.631 -5.291 -5.706 1.00 95.94 89 LEU A O 1
ATOM 718 N N . THR A 1 90 ? 18.677 -6.099 -3.883 1.00 97.31 90 THR A N 1
ATOM 719 C CA . THR A 1 90 ? 20.045 -5.981 -4.409 1.00 97.31 90 THR A CA 1
ATOM 720 C C . THR A 1 90 ? 20.193 -6.623 -5.795 1.00 97.31 90 THR A C 1
ATOM 722 O O . THR A 1 90 ? 20.676 -5.934 -6.689 1.00 97.31 90 THR A O 1
ATOM 725 N N . PRO A 1 91 ? 19.674 -7.843 -6.065 1.00 96.94 91 PRO A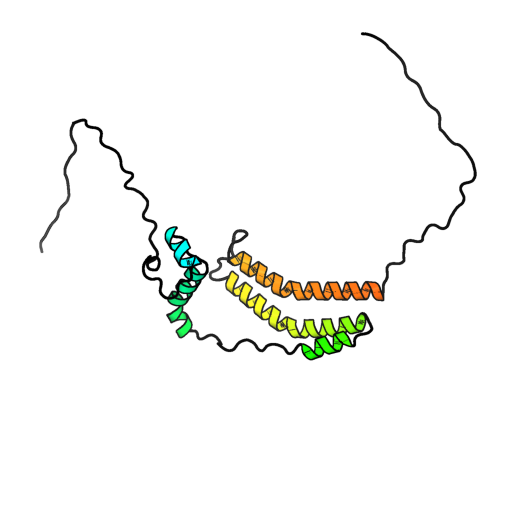 N 1
ATOM 726 C CA . PRO A 1 91 ? 19.814 -8.462 -7.387 1.00 96.94 91 PRO A CA 1
ATOM 727 C C . PRO A 1 91 ? 19.133 -7.675 -8.515 1.00 96.94 91 PRO A C 1
ATOM 729 O O . PRO A 1 91 ? 19.663 -7.588 -9.620 1.00 96.94 91 PRO A O 1
ATOM 732 N N . TYR A 1 92 ? 17.968 -7.080 -8.241 1.00 97.00 92 TYR A N 1
ATOM 733 C CA . TYR A 1 92 ? 17.244 -6.257 -9.212 1.00 97.00 92 TYR A CA 1
ATOM 734 C C . TYR A 1 92 ? 17.983 -4.949 -9.488 1.00 97.00 92 TYR A C 1
ATOM 736 O O . TYR A 1 92 ? 18.105 -4.535 -10.639 1.00 97.00 92 TYR A O 1
ATOM 744 N N . LEU A 1 93 ? 18.493 -4.308 -8.434 1.00 97.50 93 LEU A N 1
ATOM 745 C CA . LEU A 1 93 ? 19.258 -3.070 -8.555 1.00 97.50 93 LEU A CA 1
ATOM 746 C C . LEU A 1 93 ? 20.567 -3.305 -9.313 1.00 97.50 93 LEU A C 1
ATOM 748 O O . LEU A 1 93 ? 20.862 -2.552 -10.238 1.00 97.50 93 LEU A O 1
ATOM 752 N N . ASP A 1 94 ? 21.294 -4.376 -8.997 1.00 98.00 94 ASP A N 1
ATOM 753 C CA . ASP A 1 94 ? 22.519 -4.758 -9.699 1.00 98.00 94 ASP A CA 1
ATOM 754 C C . ASP A 1 94 ? 22.237 -5.028 -11.184 1.00 98.00 94 ASP A C 1
ATOM 756 O O . ASP A 1 94 ? 22.897 -4.445 -12.048 1.00 98.00 94 ASP A O 1
ATOM 760 N N . ALA A 1 95 ? 21.202 -5.815 -11.504 1.00 97.81 95 ALA A N 1
ATOM 761 C CA . ALA A 1 95 ? 20.802 -6.075 -12.887 1.00 97.81 95 ALA A CA 1
ATOM 762 C C . ALA A 1 95 ? 20.461 -4.779 -13.647 1.00 97.81 95 ALA A C 1
ATOM 764 O O . ALA A 1 95 ? 20.939 -4.587 -14.769 1.00 97.81 95 ALA A O 1
ATOM 765 N N . LEU A 1 96 ? 19.730 -3.846 -13.019 1.00 97.00 96 LEU A N 1
ATOM 766 C CA . LEU A 1 96 ? 19.431 -2.530 -13.598 1.00 97.00 96 LEU A CA 1
ATOM 767 C C . LEU A 1 96 ? 20.692 -1.702 -13.880 1.00 97.00 96 LEU A C 1
ATOM 769 O O . LEU A 1 96 ? 20.718 -0.986 -14.878 1.00 97.00 96 LEU A O 1
ATOM 773 N N . THR A 1 97 ? 21.742 -1.795 -13.054 1.00 97.44 97 THR A N 1
ATOM 774 C CA . THR A 1 97 ? 23.008 -1.086 -13.335 1.00 97.44 97 THR A CA 1
ATOM 775 C C . THR A 1 97 ? 23.767 -1.656 -14.531 1.00 97.44 97 THR A C 1
ATOM 777 O O . THR A 1 97 ? 24.527 -0.935 -15.178 1.00 97.44 97 THR A O 1
ATOM 780 N N . THR A 1 98 ? 23.566 -2.941 -14.834 1.00 97.56 98 THR A N 1
ATOM 781 C CA . THR A 1 98 ? 24.216 -3.616 -15.966 1.00 97.56 98 THR A CA 1
ATOM 782 C C . THR A 1 98 ? 23.424 -3.525 -17.267 1.00 97.56 98 THR A C 1
ATOM 784 O O . THR A 1 98 ? 24.020 -3.692 -18.332 1.00 97.56 98 THR A O 1
ATOM 787 N N . ALA A 1 99 ? 22.119 -3.241 -17.194 1.00 97.00 99 ALA A N 1
ATOM 788 C CA . ALA A 1 99 ? 21.239 -3.140 -18.351 1.00 97.00 99 ALA A CA 1
ATOM 789 C C . ALA A 1 99 ? 21.733 -2.065 -19.334 1.00 97.00 99 ALA A C 1
ATOM 791 O O . ALA A 1 99 ? 21.965 -0.913 -18.967 1.00 97.00 99 ALA A O 1
ATOM 792 N N . GLN A 1 100 ? 21.880 -2.450 -20.597 1.00 97.06 100 GLN A N 1
ATOM 793 C CA . GLN A 1 100 ? 22.331 -1.590 -21.694 1.00 97.06 100 GLN A CA 1
ATOM 794 C C . GLN A 1 100 ? 21.195 -1.229 -22.648 1.00 97.06 100 GLN A C 1
ATOM 796 O O . GLN A 1 100 ? 21.318 -0.289 -23.436 1.00 97.06 100 GLN A O 1
ATOM 801 N N . THR A 1 101 ? 20.084 -1.966 -22.596 1.00 97.00 101 THR A N 1
ATOM 802 C CA . THR A 1 101 ? 18.956 -1.775 -23.508 1.00 97.00 101 THR A CA 1
ATOM 803 C C . THR A 1 101 ? 17.633 -1.517 -22.778 1.00 97.00 101 THR A C 1
ATOM 805 O O . THR A 1 101 ? 17.429 -1.957 -21.639 1.00 97.00 101 THR A O 1
ATOM 808 N N . PRO A 1 102 ? 16.678 -0.845 -23.449 1.00 95.94 102 PRO A N 1
ATOM 809 C CA . PRO A 1 102 ? 15.302 -0.736 -22.977 1.00 95.94 102 PRO A CA 1
ATOM 810 C C . PRO A 1 102 ? 14.652 -2.083 -22.644 1.00 95.94 102 PRO A C 1
ATOM 812 O O . PRO A 1 102 ? 13.958 -2.171 -21.638 1.00 95.94 102 PRO A O 1
ATOM 815 N N . ALA A 1 103 ? 14.906 -3.124 -23.446 1.00 96.25 103 ALA A N 1
ATOM 816 C CA . ALA A 1 103 ? 14.352 -4.459 -23.225 1.00 96.25 103 ALA A CA 1
ATOM 817 C C . ALA A 1 103 ? 14.938 -5.156 -21.993 1.00 96.25 103 ALA A C 1
ATOM 819 O O . ALA A 1 103 ? 14.202 -5.812 -21.268 1.00 96.25 103 ALA A O 1
ATOM 820 N N . GLU A 1 104 ? 16.231 -4.991 -21.713 1.00 97.50 104 GLU A N 1
ATOM 821 C CA . GLU A 1 104 ? 16.838 -5.528 -20.486 1.00 97.50 104 GLU A CA 1
ATOM 822 C C . GLU A 1 104 ? 16.291 -4.826 -19.242 1.00 97.50 104 GLU A C 1
ATOM 824 O O . GLU A 1 104 ? 15.962 -5.480 -18.256 1.00 97.50 104 GLU A O 1
ATOM 829 N N . THR A 1 105 ? 16.133 -3.499 -19.302 1.00 96.81 105 THR A N 1
ATOM 830 C CA . THR A 1 105 ? 15.512 -2.742 -18.203 1.00 96.81 105 THR A CA 1
ATOM 831 C C . THR A 1 105 ? 14.076 -3.207 -17.968 1.00 96.81 105 THR A C 1
ATOM 833 O O . THR A 1 105 ? 13.643 -3.331 -16.821 1.00 96.81 105 THR A O 1
ATOM 836 N N . GLU A 1 106 ? 13.343 -3.471 -19.051 1.00 96.94 106 GLU A N 1
ATOM 837 C CA . GLU A 1 106 ? 11.977 -3.973 -18.974 1.00 96.94 106 GLU A CA 1
ATOM 838 C C . GLU A 1 106 ? 11.909 -5.377 -18.391 1.00 96.94 106 GLU A C 1
ATOM 840 O O . GLU A 1 106 ? 11.162 -5.588 -17.450 1.00 96.94 106 GLU A O 1
ATOM 845 N N . ALA A 1 107 ? 12.741 -6.306 -18.860 1.00 97.44 107 ALA A N 1
ATOM 846 C CA . ALA A 1 107 ? 12.762 -7.675 -18.352 1.00 97.44 107 ALA A CA 1
ATOM 847 C C . ALA A 1 107 ? 13.020 -7.732 -16.835 1.00 97.44 107 ALA A C 1
ATOM 849 O O . ALA A 1 107 ? 12.397 -8.520 -16.124 1.00 97.44 107 ALA A O 1
ATOM 850 N N . VAL A 1 108 ? 13.914 -6.877 -16.321 1.00 97.56 108 VAL A N 1
ATOM 851 C CA . VAL A 1 108 ? 14.167 -6.775 -14.874 1.00 97.56 108 VAL A CA 1
ATOM 852 C C . VAL A 1 108 ? 12.968 -6.171 -14.138 1.00 97.56 108 VAL A C 1
ATOM 854 O O . VAL A 1 108 ? 12.628 -6.624 -13.044 1.00 97.56 108 VAL A O 1
ATOM 857 N N . THR A 1 109 ? 12.330 -5.154 -14.725 1.00 95.94 109 THR A N 1
ATOM 858 C CA . THR A 1 109 ? 11.163 -4.484 -14.131 1.00 95.94 109 THR A CA 1
ATOM 859 C C . THR A 1 109 ? 9.958 -5.422 -14.088 1.00 95.94 109 THR A C 1
ATOM 861 O O . THR A 1 109 ? 9.368 -5.572 -13.027 1.00 95.94 109 THR A O 1
ATOM 864 N N . ASP A 1 110 ? 9.644 -6.102 -15.187 1.00 96.25 110 ASP A N 1
ATOM 865 C CA . ASP A 1 110 ? 8.541 -7.058 -15.316 1.00 96.25 110 ASP A CA 1
ATOM 866 C C . ASP A 1 110 ? 8.677 -8.206 -14.304 1.00 96.25 110 ASP A C 1
ATOM 868 O O . ASP A 1 110 ? 7.793 -8.428 -13.478 1.00 96.25 110 ASP A O 1
ATOM 872 N N . HIS A 1 111 ? 9.864 -8.822 -14.224 1.00 96.62 111 HIS A N 1
ATOM 873 C CA . HIS A 1 111 ? 10.138 -9.855 -13.220 1.00 96.62 111 HIS A CA 1
ATOM 874 C C . HIS A 1 111 ? 9.978 -9.336 -11.779 1.00 96.62 111 HIS A C 1
ATOM 876 O O . HIS A 1 111 ? 9.524 -10.059 -10.889 1.00 96.62 111 HIS A O 1
ATOM 882 N N . PHE A 1 112 ? 10.374 -8.088 -11.507 1.00 95.62 112 PHE A N 1
ATOM 883 C CA . PHE A 1 112 ? 10.150 -7.479 -10.197 1.00 95.62 112 PHE A CA 1
ATOM 884 C C . PHE A 1 112 ? 8.654 -7.281 -9.912 1.00 95.62 112 PHE A C 1
ATOM 886 O O . PHE A 1 112 ? 8.212 -7.588 -8.803 1.00 95.62 112 PHE A O 1
ATOM 893 N N . LEU A 1 113 ? 7.882 -6.793 -10.889 1.00 95.12 113 LEU A N 1
ATOM 894 C CA . LEU A 1 113 ? 6.439 -6.574 -10.761 1.00 95.12 113 LEU A CA 1
ATOM 895 C C . LEU A 1 113 ? 5.693 -7.887 -10.495 1.00 95.12 113 LEU A C 1
ATOM 897 O O . LEU A 1 113 ? 4.904 -7.939 -9.547 1.00 95.12 11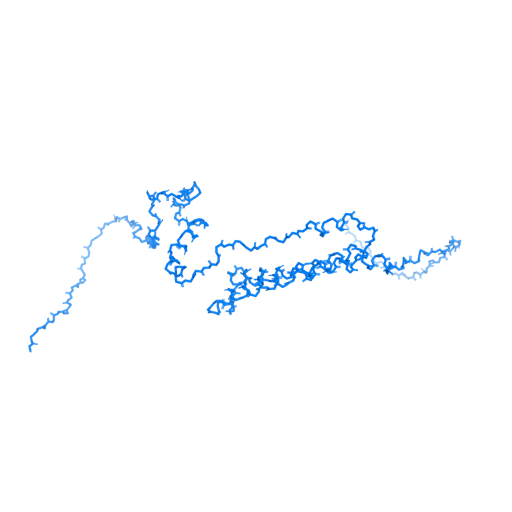3 LEU A O 1
ATOM 901 N N . ASP A 1 114 ? 6.021 -8.949 -11.228 1.00 95.38 114 ASP A N 1
ATOM 902 C CA . ASP A 1 114 ? 5.496 -10.302 -11.005 1.00 95.38 114 ASP A CA 1
ATOM 903 C C . ASP A 1 114 ? 5.793 -10.807 -9.586 1.00 95.38 114 ASP A C 1
ATOM 905 O O . ASP A 1 114 ? 4.933 -11.385 -8.913 1.00 95.38 114 ASP A O 1
ATOM 909 N N . ALA A 1 115 ? 7.007 -10.556 -9.086 1.00 94.75 115 ALA A N 1
ATOM 910 C CA . ALA A 1 115 ? 7.406 -10.979 -7.749 1.00 94.75 115 ALA A CA 1
ATOM 911 C C . ALA A 1 115 ? 6.648 -10.233 -6.632 1.00 94.75 115 ALA A C 1
ATOM 913 O O . ALA A 1 115 ? 6.363 -10.822 -5.583 1.00 94.75 115 ALA A O 1
ATOM 914 N N . VAL A 1 116 ? 6.321 -8.947 -6.822 1.00 94.44 116 VAL A N 1
ATOM 915 C CA . VAL A 1 116 ? 5.644 -8.130 -5.794 1.00 94.44 116 VAL A CA 1
ATOM 916 C C . VAL A 1 116 ? 4.120 -8.126 -5.902 1.00 94.44 116 VAL A C 1
ATOM 918 O O . VAL A 1 116 ? 3.460 -7.810 -4.903 1.00 94.44 116 VAL A O 1
ATOM 921 N N . GLU A 1 117 ? 3.540 -8.492 -7.053 1.00 95.25 117 GLU A N 1
ATOM 922 C CA . GLU A 1 117 ? 2.084 -8.489 -7.255 1.00 95.25 117 GLU A CA 1
ATOM 923 C C . GLU A 1 117 ? 1.331 -9.230 -6.135 1.00 95.25 117 GLU A C 1
ATOM 925 O O . GLU A 1 117 ? 0.412 -8.630 -5.561 1.00 95.25 117 GLU A O 1
ATOM 930 N N . PRO A 1 118 ? 1.684 -10.477 -5.754 1.00 95.56 118 PRO A N 1
ATOM 931 C CA . PRO A 1 118 ? 0.908 -11.220 -4.76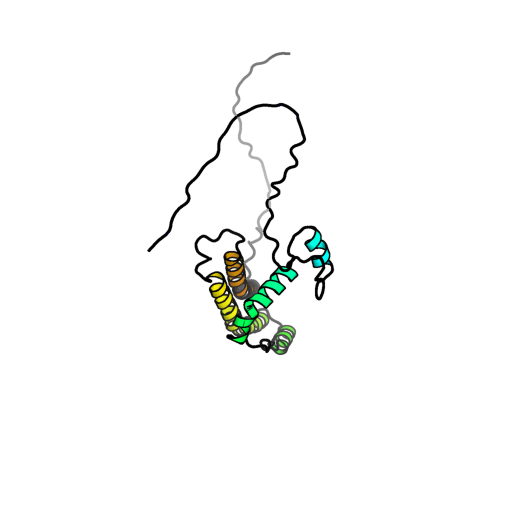2 1.00 95.56 118 PRO A CA 1
ATOM 932 C C . PRO A 1 118 ? 0.845 -10.510 -3.404 1.00 95.56 118 PRO A C 1
ATOM 934 O O . PRO A 1 118 ? -0.198 -10.500 -2.745 1.00 95.56 118 PRO A O 1
ATOM 937 N N . ALA A 1 119 ? 1.943 -9.865 -2.998 1.00 94.06 119 ALA A N 1
ATOM 938 C CA . ALA A 1 119 ? 2.004 -9.113 -1.750 1.00 94.06 119 ALA A CA 1
ATOM 939 C C . ALA A 1 119 ? 1.135 -7.846 -1.814 1.00 94.06 119 ALA A C 1
ATOM 941 O O . ALA A 1 119 ? 0.360 -7.577 -0.891 1.00 94.06 119 ALA A O 1
ATOM 942 N N . LEU A 1 120 ? 1.205 -7.090 -2.916 1.00 95.19 120 LEU A N 1
ATOM 943 C CA . LEU A 1 120 ? 0.368 -5.901 -3.121 1.00 95.19 120 LEU A CA 1
ATOM 944 C C . LEU A 1 120 ? -1.122 -6.255 -3.210 1.00 95.19 120 LEU A C 1
ATOM 946 O O . LEU A 1 120 ? -1.960 -5.536 -2.654 1.00 95.19 120 LEU A O 1
ATOM 950 N N . ARG A 1 121 ? -1.456 -7.389 -3.836 1.00 96.56 121 ARG A N 1
ATOM 951 C CA . ARG A 1 121 ? -2.817 -7.935 -3.878 1.00 96.56 121 ARG A CA 1
ATOM 952 C C . ARG A 1 121 ? -3.333 -8.253 -2.481 1.00 96.56 121 ARG A C 1
ATOM 954 O O . ARG A 1 121 ? -4.397 -7.759 -2.118 1.00 96.56 121 ARG A O 1
ATOM 961 N N . ALA A 1 122 ? -2.559 -8.975 -1.672 1.00 96.19 122 ALA A N 1
ATOM 962 C CA . ALA A 1 122 ? -2.947 -9.309 -0.302 1.00 96.19 122 ALA A CA 1
ATOM 963 C C . ALA A 1 122 ? -3.187 -8.056 0.565 1.00 96.19 122 ALA A C 1
ATOM 965 O O . ALA A 1 122 ? -4.152 -8.000 1.334 1.00 96.19 122 ALA A O 1
ATOM 966 N N . VAL A 1 123 ? -2.353 -7.019 0.412 1.00 96.12 123 VAL A N 1
ATOM 967 C CA . VAL A 1 123 ? -2.559 -5.719 1.075 1.00 96.12 123 VAL A CA 1
ATOM 968 C C . VAL A 1 123 ? -3.856 -5.058 0.603 1.00 96.12 123 VAL A C 1
ATOM 970 O O . VAL A 1 123 ? -4.637 -4.581 1.431 1.00 96.12 123 VAL A O 1
ATOM 973 N N . SER A 1 124 ? -4.101 -5.034 -0.709 1.00 97.12 124 SER A N 1
ATOM 974 C CA . SER A 1 124 ? -5.320 -4.466 -1.293 1.00 97.12 124 SER A CA 1
ATOM 975 C C . SER A 1 124 ? -6.576 -5.172 -0.774 1.00 97.12 124 SER A C 1
ATOM 977 O O . SER A 1 124 ? -7.498 -4.511 -0.289 1.00 97.12 124 SER A O 1
ATOM 979 N N . ASP A 1 125 ? -6.580 -6.505 -0.764 1.00 97.19 125 ASP A N 1
ATOM 980 C CA . ASP A 1 125 ? -7.705 -7.319 -0.300 1.00 97.19 125 ASP A CA 1
ATOM 981 C C . ASP A 1 125 ? -8.019 -7.073 1.181 1.00 97.19 125 ASP A C 1
ATOM 983 O O . ASP A 1 125 ? -9.186 -6.903 1.555 1.00 97.19 125 ASP A O 1
ATOM 987 N N . TYR A 1 126 ? -6.990 -6.964 2.028 1.00 96.38 126 TYR A N 1
ATOM 988 C CA . TYR A 1 126 ? -7.174 -6.596 3.431 1.00 96.38 126 TYR A CA 1
ATOM 989 C C . TYR A 1 126 ? -7.791 -5.199 3.583 1.00 96.38 126 TYR A C 1
ATOM 991 O O . TYR A 1 126 ? -8.735 -5.018 4.356 1.00 96.38 126 TYR A O 1
ATOM 999 N N . LEU A 1 127 ? -7.300 -4.205 2.836 1.00 96.81 127 LEU A N 1
ATOM 1000 C CA . LEU A 1 127 ? -7.833 -2.840 2.882 1.00 96.81 127 LEU A CA 1
ATOM 1001 C C . LEU A 1 127 ? -9.295 -2.786 2.415 1.00 96.81 127 LEU A C 1
ATOM 1003 O O . LEU A 1 127 ? -10.108 -2.094 3.032 1.00 96.81 127 LEU A O 1
ATOM 1007 N N . VAL A 1 128 ? -9.657 -3.559 1.388 1.00 95.19 128 VAL A N 1
ATOM 1008 C CA . VAL A 1 128 ? -11.047 -3.730 0.936 1.00 95.19 128 VAL A CA 1
ATOM 1009 C C . VAL A 1 128 ? -11.907 -4.363 2.030 1.00 95.19 128 VAL A C 1
ATOM 1011 O O . VAL A 1 128 ? -13.018 -3.886 2.288 1.00 95.19 128 VAL A O 1
ATOM 1014 N N . ALA A 1 129 ? -11.417 -5.418 2.685 1.00 95.31 129 ALA A N 1
ATOM 1015 C CA . ALA A 1 129 ? -12.128 -6.083 3.774 1.00 95.31 129 ALA A CA 1
ATOM 1016 C C . ALA A 1 129 ? -12.354 -5.133 4.961 1.00 95.31 129 ALA A C 1
ATOM 1018 O O . ALA A 1 129 ? -13.480 -5.017 5.451 1.00 95.31 129 ALA A O 1
ATOM 1019 N N . ALA A 1 130 ? -11.320 -4.386 5.357 1.00 93.31 130 ALA A N 1
ATOM 1020 C CA . ALA A 1 130 ? -11.400 -3.373 6.404 1.00 93.31 130 ALA A CA 1
ATOM 1021 C C . ALA A 1 130 ? -12.393 -2.258 6.040 1.00 93.31 130 ALA A C 1
ATOM 1023 O O . ALA A 1 130 ? -13.234 -1.889 6.856 1.00 93.31 130 ALA A O 1
ATOM 1024 N N . ALA A 1 131 ? -12.373 -1.775 4.794 1.00 91.06 131 ALA A N 1
ATOM 1025 C CA . ALA A 1 131 ? -13.306 -0.756 4.318 1.00 91.06 131 ALA A CA 1
ATOM 1026 C C . ALA A 1 131 ? -14.770 -1.227 4.334 1.00 91.06 131 ALA A C 1
ATOM 1028 O O . ALA A 1 131 ? -15.700 -0.430 4.445 1.00 91.06 131 ALA A O 1
ATOM 1029 N N . ARG A 1 132 ? -14.999 -2.531 4.161 1.00 91.19 132 ARG A N 1
ATOM 1030 C CA . ARG A 1 132 ? -16.335 -3.146 4.156 1.00 91.19 132 ARG A CA 1
ATOM 1031 C C . ARG A 1 132 ? -16.800 -3.585 5.541 1.00 91.19 132 ARG A C 1
ATOM 1033 O O . ARG A 1 132 ? -17.889 -4.162 5.635 1.00 91.19 132 ARG A O 1
ATOM 1040 N N . TRP A 1 133 ? -16.026 -3.320 6.594 1.00 88.88 133 TRP A N 1
ATOM 1041 C CA . TRP A 1 133 ? -16.396 -3.685 7.956 1.00 88.88 133 TRP A CA 1
ATOM 1042 C C . TRP A 1 133 ? -17.821 -3.213 8.277 1.00 88.88 133 TRP A C 1
ATOM 1044 O O . TRP A 1 133 ? -18.207 -2.089 7.966 1.00 88.88 133 TRP A O 1
ATOM 1054 N N . ARG A 1 134 ? -18.648 -4.137 8.787 1.00 80.31 134 ARG A N 1
ATOM 1055 C CA . ARG A 1 134 ? -20.081 -3.931 9.085 1.00 80.31 134 ARG A CA 1
ATOM 1056 C C . ARG A 1 134 ? -20.915 -3.280 7.964 1.00 80.31 134 ARG A C 1
ATOM 1058 O O . ARG A 1 134 ? -21.948 -2.681 8.239 1.00 80.31 134 ARG A O 1
ATOM 1065 N N . ARG A 1 135 ? -20.523 -3.449 6.694 1.00 76.00 135 ARG A N 1
ATOM 1066 C CA . ARG A 1 135 ? -21.146 -2.798 5.521 1.00 76.00 135 ARG A CA 1
ATOM 1067 C C . ARG A 1 135 ? -21.107 -1.262 5.548 1.00 76.00 135 ARG A C 1
ATOM 1069 O O . ARG A 1 135 ? -21.863 -0.634 4.810 1.00 76.00 135 ARG A O 1
ATOM 1076 N N . GLU A 1 136 ? -20.187 -0.649 6.293 1.00 72.19 136 GLU A N 1
ATOM 1077 C CA . GLU A 1 136 ? -20.045 0.818 6.381 1.00 72.19 136 GLU A CA 1
ATOM 1078 C C . GLU A 1 136 ? -19.703 1.498 5.043 1.00 72.19 136 GLU A C 1
ATOM 1080 O O . GLU A 1 136 ? -19.774 2.715 4.919 1.00 72.19 136 GLU A O 1
ATOM 1085 N N . ASN A 1 137 ? -19.357 0.727 4.012 1.00 68.69 137 ASN A N 1
ATOM 1086 C CA . ASN A 1 137 ? -19.097 1.250 2.674 1.00 68.69 137 ASN A CA 1
ATOM 1087 C C . ASN A 1 137 ? -20.365 1.600 1.871 1.00 68.69 137 ASN A C 1
ATOM 1089 O O . ASN A 1 137 ? -20.267 2.276 0.845 1.00 68.69 137 ASN A O 1
ATOM 1093 N N . HIS A 1 138 ? -21.553 1.140 2.278 1.00 66.50 138 HIS A N 1
ATOM 1094 C CA . HIS A 1 138 ? -22.767 1.366 1.490 1.00 66.50 138 HIS A CA 1
ATOM 1095 C C . HIS A 1 138 ? -23.229 2.830 1.600 1.00 66.50 138 HIS A C 1
ATOM 1097 O O . HIS A 1 138 ? -23.759 3.245 2.625 1.00 66.50 138 HIS A O 1
ATOM 1103 N N . GLY A 1 139 ? -23.035 3.616 0.536 1.00 67.00 139 GLY A N 1
ATOM 1104 C CA . GLY A 1 139 ? -23.370 5.048 0.521 1.00 67.00 139 GLY A CA 1
ATOM 1105 C C . GLY A 1 139 ? -22.358 5.939 1.250 1.00 67.00 139 GLY A C 1
ATOM 1106 O O . GLY A 1 139 ? -22.685 7.069 1.610 1.00 67.00 139 GLY A O 1
ATOM 1107 N N . ALA A 1 140 ? -21.137 5.446 1.478 1.00 76.19 140 ALA A N 1
ATOM 1108 C CA . ALA A 1 140 ? -20.113 6.184 2.202 1.00 76.19 140 ALA A CA 1
ATOM 1109 C C . ALA A 1 140 ? -19.715 7.472 1.456 1.00 76.19 140 ALA A C 1
ATOM 1111 O O . ALA A 1 140 ? -19.326 7.448 0.285 1.00 76.19 140 ALA A O 1
ATOM 1112 N N . ALA A 1 141 ? -19.799 8.614 2.144 1.00 81.06 141 ALA A N 1
ATOM 1113 C CA . ALA A 1 141 ? -19.453 9.913 1.574 1.00 81.06 141 ALA A CA 1
ATOM 1114 C C . ALA A 1 141 ? -17.987 9.959 1.098 1.00 81.06 141 ALA A C 1
ATOM 1116 O O . ALA A 1 141 ? -17.118 9.237 1.606 1.00 81.06 141 ALA A O 1
ATOM 1117 N N . LYS A 1 142 ? -17.685 10.847 0.142 1.00 81.12 142 LYS A N 1
ATOM 1118 C CA . LYS A 1 142 ? -16.292 11.154 -0.224 1.00 81.12 142 LYS A CA 1
ATOM 1119 C C . LYS A 1 142 ? -15.533 11.623 1.024 1.00 81.12 142 LYS A C 1
ATOM 1121 O O . LYS A 1 142 ? -16.041 12.445 1.777 1.00 81.12 142 LYS A O 1
ATOM 1126 N N . GLY A 1 143 ? -14.339 11.073 1.250 1.00 83.19 143 GLY A N 1
ATOM 1127 C CA . GLY A 1 143 ? -13.515 11.370 2.431 1.00 83.19 143 GLY A CA 1
ATOM 1128 C C . GLY A 1 143 ? -13.877 10.591 3.702 1.00 83.19 143 GLY A C 1
ATOM 1129 O O . GLY A 1 143 ? -13.188 10.736 4.708 1.00 83.19 143 GLY A O 1
ATOM 1130 N N . SER A 1 144 ? -14.908 9.740 3.671 1.00 87.75 144 SER A N 1
ATOM 1131 C CA . SER A 1 144 ? -15.180 8.804 4.769 1.00 87.75 144 SER A CA 1
ATOM 1132 C C . SER A 1 144 ? -14.034 7.793 4.952 1.00 87.75 144 SER A C 1
ATOM 1134 O O . SER A 1 144 ? -13.339 7.478 3.979 1.00 87.75 144 SER A O 1
ATOM 1136 N N . PRO A 1 145 ? -13.849 7.227 6.161 1.00 88.00 145 PRO A N 1
ATOM 1137 C CA . PRO A 1 145 ? -12.820 6.216 6.416 1.00 88.00 145 PRO A CA 1
ATOM 1138 C C . PRO A 1 145 ? -12.866 5.039 5.432 1.00 88.00 145 PRO A C 1
ATOM 1140 O O . PRO A 1 145 ? -11.834 4.647 4.891 1.00 88.00 145 PRO A O 1
ATOM 1143 N N . SER A 1 146 ? -14.061 4.531 5.124 1.00 90.06 146 SER A N 1
ATOM 1144 C CA . SER A 1 146 ? -14.258 3.416 4.192 1.00 90.06 146 SER A CA 1
ATOM 1145 C C . SER A 1 146 ? -13.824 3.762 2.765 1.00 90.06 146 SER A C 1
ATOM 1147 O O . SER A 1 146 ? -13.167 2.961 2.101 1.00 90.06 146 SER A O 1
ATOM 1149 N N . ASN A 1 147 ? -14.104 4.987 2.305 1.00 90.38 147 ASN A N 1
ATOM 1150 C CA . ASN A 1 147 ? -13.650 5.456 0.996 1.00 90.38 147 ASN A CA 1
ATOM 1151 C C . ASN A 1 147 ? -12.123 5.666 0.963 1.00 90.38 147 ASN A C 1
ATOM 1153 O O . ASN A 1 147 ? -11.464 5.289 -0.006 1.00 90.38 147 ASN A O 1
ATOM 1157 N N . LEU A 1 148 ? -11.532 6.193 2.040 1.00 93.62 148 LEU A N 1
ATOM 1158 C CA . LEU A 1 148 ? -10.074 6.326 2.153 1.00 93.62 148 LEU A CA 1
ATOM 1159 C C . LEU A 1 148 ? -9.369 4.963 2.098 1.00 93.62 148 LEU A C 1
ATOM 1161 O O . LEU A 1 148 ? -8.354 4.835 1.416 1.00 93.62 148 LEU A O 1
ATOM 1165 N N . LEU A 1 149 ? -9.926 3.939 2.749 1.00 94.31 149 LEU A N 1
ATOM 1166 C CA . LEU A 1 149 ? -9.405 2.572 2.688 1.00 94.31 149 LEU A CA 1
ATOM 1167 C C . LEU A 1 149 ? -9.555 1.956 1.289 1.00 94.31 149 LEU A C 1
ATOM 1169 O O . LEU A 1 149 ? -8.601 1.369 0.786 1.00 94.31 149 LEU A O 1
ATOM 1173 N N . MET A 1 150 ? -10.694 2.153 0.617 1.00 93.44 150 MET A N 1
ATOM 1174 C CA . MET A 1 150 ? -10.874 1.729 -0.782 1.00 93.44 150 MET A CA 1
ATOM 1175 C C . MET A 1 150 ? -9.898 2.430 -1.733 1.00 93.44 150 MET A C 1
ATOM 1177 O O . MET A 1 150 ? -9.316 1.801 -2.614 1.00 93.44 150 MET A O 1
ATOM 1181 N N . THR A 1 151 ? -9.668 3.726 -1.527 1.00 94.44 151 THR A N 1
ATOM 1182 C CA . THR A 1 151 ? -8.682 4.498 -2.291 1.00 94.44 151 THR A CA 1
ATOM 1183 C C . THR A 1 151 ? -7.270 3.962 -2.056 1.00 94.44 151 THR A C 1
ATOM 1185 O O . THR A 1 151 ? -6.502 3.821 -3.005 1.00 94.44 151 THR A O 1
ATOM 1188 N N . ALA A 1 152 ? -6.918 3.634 -0.810 1.00 95.62 152 ALA A N 1
ATOM 1189 C CA . ALA A 1 152 ? -5.629 3.029 -0.486 1.00 95.62 152 ALA A CA 1
ATOM 1190 C C . ALA A 1 152 ? -5.463 1.651 -1.150 1.00 95.62 152 ALA A C 1
ATOM 1192 O O . ALA A 1 152 ? -4.417 1.390 -1.739 1.00 95.62 152 ALA A O 1
ATOM 1193 N N . ALA A 1 153 ? -6.507 0.816 -1.129 1.00 95.38 153 ALA A N 1
ATOM 1194 C CA . ALA A 1 153 ? -6.512 -0.488 -1.790 1.00 95.38 153 ALA A CA 1
ATOM 1195 C C . ALA A 1 153 ? -6.284 -0.370 -3.304 1.00 95.38 153 ALA A C 1
ATOM 1197 O O . ALA A 1 153 ? -5.465 -1.094 -3.868 1.00 95.38 153 ALA A O 1
ATOM 1198 N N . SER A 1 154 ? -6.967 0.582 -3.949 1.00 94.75 154 SER A N 1
ATOM 1199 C CA . SER A 1 154 ? -6.772 0.874 -5.371 1.00 94.75 154 SER A CA 1
ATOM 1200 C C . SER A 1 154 ? -5.341 1.322 -5.652 1.00 94.75 154 SER A C 1
ATOM 1202 O O . SER A 1 154 ? -4.714 0.811 -6.573 1.00 94.75 154 SER A O 1
ATOM 1204 N N . ARG A 1 155 ? -4.807 2.250 -4.849 1.00 95.75 155 ARG A N 1
ATOM 1205 C CA . ARG A 1 155 ? -3.453 2.787 -5.042 1.00 95.75 155 ARG A CA 1
ATOM 1206 C C . ARG A 1 155 ? -2.362 1.738 -4.867 1.00 95.75 155 ARG A C 1
ATOM 1208 O O . ARG A 1 155 ? -1.362 1.825 -5.566 1.00 95.75 155 ARG A O 1
ATOM 1215 N N . ALA A 1 156 ? -2.558 0.761 -3.981 1.00 93.69 156 ALA A N 1
ATOM 1216 C CA . ALA A 1 156 ? -1.622 -0.349 -3.822 1.00 93.69 156 ALA A CA 1
ATOM 1217 C C . ALA A 1 156 ? -1.426 -1.125 -5.137 1.00 93.69 156 ALA A C 1
ATOM 1219 O O . ALA A 1 156 ? -0.305 -1.499 -5.458 1.00 93.69 156 ALA A O 1
ATOM 1220 N N . LEU A 1 157 ? -2.496 -1.307 -5.920 1.00 93.75 157 LEU A N 1
ATOM 1221 C CA . LEU A 1 157 ? -2.447 -2.009 -7.207 1.00 93.75 157 LEU A CA 1
ATOM 1222 C C . LEU A 1 157 ? -2.091 -1.094 -8.383 1.00 93.75 157 LEU A C 1
ATOM 1224 O O . LEU A 1 157 ? -1.484 -1.550 -9.345 1.00 93.75 157 LEU A O 1
ATOM 1228 N N . SER A 1 158 ? -2.425 0.200 -8.314 1.00 95.38 158 SER A N 1
ATOM 1229 C CA . SER A 1 158 ? -2.101 1.158 -9.381 1.00 95.38 158 SER A CA 1
ATOM 1230 C C . SER A 1 158 ? -0.602 1.262 -9.664 1.00 95.38 158 SER A C 1
ATOM 1232 O O . SER A 1 158 ? -0.237 1.598 -10.782 1.00 95.38 158 SER A O 1
ATOM 1234 N N . VAL A 1 159 ? 0.260 0.968 -8.686 1.00 92.19 159 VAL A N 1
ATOM 1235 C CA . VAL A 1 159 ? 1.718 0.957 -8.887 1.00 92.19 159 VAL A CA 1
ATOM 1236 C C . VAL A 1 159 ? 2.129 -0.046 -9.970 1.00 92.19 159 VAL A C 1
ATOM 1238 O O . VAL A 1 159 ? 2.964 0.300 -10.797 1.00 92.19 159 VAL A O 1
ATOM 1241 N N . LEU A 1 160 ? 1.512 -1.234 -10.007 1.00 94.25 160 LEU A N 1
ATOM 1242 C CA . LEU A 1 160 ? 1.807 -2.266 -11.008 1.00 94.25 160 LEU A CA 1
ATOM 1243 C C . LEU A 1 160 ? 1.451 -1.781 -12.417 1.00 94.25 160 LEU A C 1
ATOM 1245 O O . LEU A 1 160 ? 2.289 -1.791 -13.308 1.00 94.25 160 LEU A O 1
ATOM 1249 N N . ALA A 1 161 ? 0.229 -1.267 -12.583 1.00 94.00 161 ALA A N 1
ATOM 1250 C CA . ALA A 1 161 ? -0.256 -0.779 -13.873 1.00 94.00 161 ALA A CA 1
ATOM 1251 C C . ALA A 1 161 ? 0.549 0.423 -14.394 1.00 94.00 161 ALA A C 1
ATOM 1253 O O . ALA A 1 161 ? 0.828 0.512 -15.583 1.00 94.00 161 ALA A O 1
ATOM 1254 N N . LEU A 1 162 ? 0.938 1.348 -13.509 1.00 96.94 162 LEU A N 1
ATOM 1255 C CA . LEU A 1 162 ? 1.751 2.505 -13.895 1.00 96.94 162 LEU A CA 1
ATOM 1256 C C . LEU A 1 162 ? 3.174 2.106 -14.300 1.00 96.94 162 LEU A C 1
ATOM 1258 O O . LEU A 1 162 ? 3.760 2.747 -15.170 1.00 96.94 162 LEU A O 1
ATOM 1262 N N . ALA A 1 163 ? 3.743 1.083 -13.659 1.00 94.19 163 ALA A N 1
ATOM 1263 C CA . ALA A 1 163 ? 5.067 0.582 -14.001 1.00 94.19 163 ALA A CA 1
ATOM 1264 C C . ALA A 1 163 ? 5.061 -0.157 -15.350 1.00 94.19 163 ALA A C 1
ATOM 1266 O O . ALA A 1 163 ? 5.914 0.139 -16.184 1.00 94.19 163 ALA A O 1
ATOM 1267 N N . ASP A 1 164 ? 4.063 -1.012 -15.591 1.00 93.56 164 ASP A N 1
ATOM 1268 C CA . ASP A 1 164 ? 3.832 -1.677 -16.884 1.00 93.56 164 ASP A CA 1
ATOM 1269 C C . ASP A 1 164 ? 3.635 -0.656 -18.022 1.00 93.56 164 ASP A C 1
ATOM 1271 O O . ASP A 1 164 ? 4.320 -0.690 -19.044 1.00 93.56 164 ASP A O 1
ATOM 1275 N N . GLU A 1 165 ? 2.785 0.356 -17.819 1.00 95.25 165 GLU A N 1
ATOM 1276 C CA . GLU A 1 165 ? 2.570 1.411 -18.818 1.00 95.25 165 GLU A CA 1
ATOM 1277 C C . GLU A 1 165 ? 3.857 2.200 -19.125 1.00 95.25 165 GLU A C 1
ATOM 1279 O O . GLU A 1 165 ? 4.127 2.546 -20.285 1.00 95.25 165 GLU A O 1
ATOM 1284 N N . ALA A 1 166 ? 4.677 2.475 -18.106 1.00 95.75 166 ALA A N 1
ATOM 1285 C CA . ALA A 1 166 ? 5.971 3.128 -18.285 1.00 95.75 166 ALA A CA 1
ATOM 1286 C C . ALA A 1 166 ? 6.949 2.247 -19.081 1.00 95.75 166 ALA A C 1
ATOM 1288 O O . ALA A 1 166 ? 7.669 2.757 -19.950 1.00 95.75 166 ALA A O 1
ATOM 1289 N N . GLY A 1 167 ? 6.944 0.943 -18.818 1.00 93.12 167 GLY A N 1
ATOM 1290 C CA . GLY A 1 167 ? 7.729 -0.054 -19.529 1.00 93.12 167 GLY A CA 1
ATOM 1291 C C . GLY A 1 167 ? 7.364 -0.164 -21.005 1.00 93.12 167 GLY A C 1
ATOM 1292 O O . GLY A 1 167 ? 8.196 0.077 -21.889 1.00 93.12 167 GLY A O 1
ATOM 1293 N N . LEU A 1 168 ? 6.076 -0.353 -21.294 1.00 94.75 168 LEU A N 1
ATOM 1294 C CA . LEU A 1 168 ? 5.533 -0.360 -22.655 1.00 94.75 168 LEU A CA 1
ATOM 1295 C C . LEU A 1 168 ? 5.810 0.944 -23.408 1.00 94.75 168 LEU A C 1
ATOM 1297 O O . LEU A 1 168 ? 6.123 0.924 -24.601 1.00 94.75 168 LEU A O 1
ATOM 1301 N N . SER A 1 169 ? 5.721 2.088 -22.728 1.00 94.62 169 SER A N 1
ATOM 1302 C CA . SER A 1 169 ? 6.056 3.386 -23.322 1.00 94.62 169 SER A CA 1
ATOM 1303 C C . SER A 1 169 ? 7.532 3.461 -23.719 1.00 94.62 169 SER A C 1
ATOM 1305 O O . SER A 1 169 ? 7.855 3.947 -24.808 1.00 94.62 169 SER A O 1
ATOM 1307 N N . ARG A 1 170 ? 8.431 2.931 -22.879 1.00 93.88 170 ARG A N 1
ATOM 1308 C CA . ARG A 1 170 ? 9.867 2.844 -23.176 1.00 93.88 170 ARG A CA 1
ATOM 1309 C C . ARG A 1 170 ? 10.143 1.899 -24.349 1.00 93.88 170 ARG A C 1
ATOM 1311 O O . ARG A 1 170 ? 10.917 2.255 -25.237 1.00 93.88 170 ARG A O 1
ATOM 1318 N N . LEU A 1 171 ? 9.500 0.733 -24.383 1.00 95.69 171 LEU A N 1
ATOM 1319 C CA . LEU A 1 171 ? 9.630 -0.220 -25.487 1.00 95.69 171 LEU A CA 1
ATOM 1320 C C . LEU A 1 171 ? 9.117 0.365 -26.804 1.00 95.69 171 LEU A C 1
ATOM 1322 O O . LEU A 1 171 ? 9.798 0.256 -27.822 1.00 95.69 171 LEU A O 1
ATOM 1326 N N . ARG A 1 172 ? 7.961 1.040 -26.794 1.00 95.00 172 ARG A N 1
ATOM 1327 C CA . ARG A 1 172 ? 7.416 1.696 -27.990 1.00 95.00 172 ARG A CA 1
ATOM 1328 C C . ARG A 1 172 ? 8.393 2.729 -28.542 1.00 95.00 172 ARG A C 1
ATOM 1330 O O . ARG A 1 172 ? 8.654 2.727 -29.735 1.00 95.00 172 ARG A O 1
ATOM 1337 N N . ALA A 1 173 ? 9.005 3.547 -27.688 1.00 92.31 173 ALA A N 1
ATOM 1338 C CA . ALA A 1 173 ? 10.015 4.506 -28.132 1.00 92.31 173 ALA A CA 1
ATOM 1339 C C . ALA A 1 173 ? 11.244 3.842 -28.790 1.00 92.31 173 ALA A C 1
ATOM 1341 O O . ALA A 1 173 ? 11.849 4.438 -29.679 1.00 92.31 173 ALA A O 1
ATOM 1342 N N . ALA A 1 174 ? 11.612 2.628 -28.365 1.00 92.94 174 ALA A N 1
ATOM 1343 C CA . ALA A 1 174 ? 12.771 1.901 -28.881 1.00 92.94 174 ALA A CA 1
ATOM 1344 C C . ALA A 1 174 ? 12.480 1.108 -30.167 1.00 92.94 174 ALA A C 1
ATOM 1346 O O . ALA A 1 174 ? 13.326 1.057 -31.058 1.00 92.94 174 ALA A O 1
ATOM 1347 N N . TYR A 1 175 ? 11.304 0.482 -30.254 1.00 93.50 175 TYR A N 1
ATOM 1348 C CA . TYR A 1 175 ? 10.973 -0.492 -31.301 1.00 93.50 175 TYR A CA 1
ATOM 1349 C C . TYR A 1 175 ? 9.935 0.001 -32.316 1.00 93.50 175 TYR A C 1
ATOM 1351 O O . TYR A 1 175 ? 9.916 -0.490 -33.441 1.00 93.50 175 TYR A O 1
ATOM 1359 N N . ASP A 1 176 ? 9.095 0.964 -31.942 1.00 91.88 176 ASP A N 1
ATOM 1360 C CA . ASP A 1 176 ? 8.066 1.573 -32.793 1.00 91.88 176 ASP A CA 1
ATOM 1361 C C . ASP A 1 176 ? 8.095 3.108 -32.648 1.00 91.88 176 ASP A C 1
ATOM 1363 O O . ASP A 1 176 ? 7.133 3.730 -32.174 1.00 91.88 176 ASP A O 1
ATOM 1367 N N . PRO A 1 177 ? 9.233 3.759 -32.977 1.00 81.06 177 PRO A N 1
ATOM 1368 C CA . PRO A 1 177 ? 9.277 5.207 -33.003 1.00 81.06 177 PRO A CA 1
ATOM 1369 C C . PRO A 1 177 ? 8.341 5.669 -34.118 1.00 81.06 177 PRO A C 1
ATOM 1371 O O . PRO A 1 177 ? 8.557 5.352 -35.290 1.00 81.06 177 PRO A O 1
ATOM 1374 N N . ALA A 1 178 ? 7.296 6.417 -33.752 1.00 77.38 178 ALA A N 1
ATOM 1375 C CA . ALA A 1 178 ? 6.385 7.013 -34.718 1.00 77.38 178 ALA A CA 1
ATOM 1376 C C . ALA A 1 178 ? 7.199 7.637 -35.860 1.00 77.38 178 ALA A C 1
ATOM 1378 O O . ALA A 1 178 ? 8.104 8.441 -35.615 1.00 77.38 178 ALA A O 1
ATOM 1379 N N . SER A 1 179 ? 6.905 7.242 -37.103 1.00 63.72 179 SER A N 1
ATOM 1380 C CA . SER A 1 179 ? 7.547 7.844 -38.270 1.00 63.72 179 SER A CA 1
ATOM 1381 C C . SER A 1 179 ? 7.326 9.350 -38.188 1.00 63.72 179 SER A C 1
ATOM 1383 O O . SER A 1 179 ? 6.179 9.800 -38.154 1.00 63.72 179 SER A O 1
ATOM 1385 N N . ALA A 1 180 ? 8.412 10.121 -38.086 1.00 58.41 180 ALA A N 1
ATOM 1386 C CA . ALA A 1 180 ? 8.329 11.573 -38.040 1.00 58.41 180 ALA A CA 1
ATOM 1387 C C . ALA A 1 180 ? 7.442 12.049 -39.206 1.00 58.41 180 ALA A C 1
ATOM 1389 O O . ALA A 1 180 ? 7.618 11.548 -40.323 1.00 58.41 180 ALA A O 1
ATOM 1390 N N . PRO A 1 181 ? 6.480 12.967 -38.987 1.00 56.34 181 PRO A N 1
ATOM 1391 C CA . PRO A 1 181 ? 5.725 13.529 -40.095 1.00 56.34 181 PRO A CA 1
ATOM 1392 C C . PRO A 1 181 ? 6.732 14.091 -41.094 1.00 56.34 181 PRO A C 1
ATOM 1394 O O . PRO A 1 181 ? 7.598 14.882 -40.718 1.00 56.34 181 PRO A O 1
ATOM 1397 N N . ALA A 1 182 ? 6.658 13.616 -42.339 1.00 54.16 182 ALA A N 1
ATOM 1398 C CA . ALA A 1 182 ? 7.552 14.034 -43.404 1.00 54.16 182 ALA A CA 1
ATOM 1399 C C . ALA A 1 182 ? 7.598 15.564 -43.430 1.00 54.16 182 ALA A C 1
ATOM 1401 O O . ALA A 1 182 ? 6.585 16.218 -43.688 1.00 54.16 182 ALA A O 1
ATOM 1402 N N . THR A 1 183 ? 8.763 16.138 -43.136 1.00 57.47 183 THR A N 1
ATOM 1403 C CA . THR A 1 183 ? 9.019 17.553 -43.380 1.00 57.47 183 THR A CA 1
ATOM 1404 C C . THR A 1 183 ? 8.694 17.790 -44.853 1.00 57.47 183 THR A C 1
ATOM 1406 O O . THR A 1 183 ? 9.288 17.105 -45.695 1.00 57.47 183 THR A O 1
ATOM 1409 N N . PRO A 1 184 ? 7.754 18.683 -45.212 1.00 51.59 184 PRO A N 1
ATOM 1410 C CA . PRO A 1 184 ? 7.448 18.916 -46.61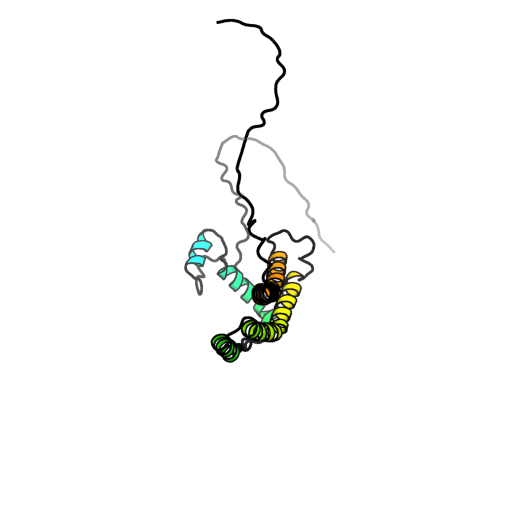0 1.00 51.59 184 PRO A CA 1
ATOM 1411 C C . PRO A 1 184 ? 8.682 19.544 -47.255 1.00 51.59 184 PRO A C 1
ATOM 1413 O O . PRO A 1 184 ? 8.963 20.731 -47.109 1.00 51.59 184 PRO A O 1
ATOM 1416 N N . THR A 1 185 ? 9.456 18.716 -47.949 1.00 55.31 185 THR A N 1
ATOM 1417 C CA . THR A 1 185 ? 10.457 19.171 -48.903 1.00 55.31 185 THR A CA 1
ATOM 1418 C C . THR A 1 185 ? 9.705 19.415 -50.203 1.00 55.31 185 THR A C 1
ATOM 1420 O O . THR A 1 185 ? 9.392 18.483 -50.938 1.00 55.31 185 THR A O 1
ATOM 1423 N N . GLY A 1 186 ? 9.346 20.672 -50.441 1.00 44.72 186 GLY A N 1
ATOM 1424 C CA . GLY A 1 186 ? 8.642 21.125 -51.640 1.00 44.72 186 GLY A CA 1
ATOM 1425 C C . GLY A 1 186 ? 7.770 22.328 -51.293 1.00 44.72 186 GLY A C 1
ATOM 1426 O O . GLY A 1 186 ? 6.931 22.241 -50.414 1.00 44.72 186 GLY A O 1
ATOM 1427 N N . GLY A 1 187 ? 7.905 23.500 -51.891 1.00 37.53 187 GLY A N 1
ATOM 1428 C CA . GLY A 1 187 ? 8.698 23.902 -53.030 1.00 37.53 187 GLY A CA 1
ATOM 1429 C C . GLY A 1 187 ? 8.744 25.428 -53.081 1.00 37.53 187 GLY A C 1
ATOM 1430 O O . GLY A 1 187 ? 8.010 26.140 -52.400 1.00 37.53 187 GLY A O 1
ATOM 1431 N N . GLN A 1 188 ? 9.669 25.899 -53.891 1.00 49.53 188 GLN A N 1
ATOM 1432 C CA . GLN A 1 188 ? 9.881 27.272 -54.322 1.00 49.53 188 GLN A CA 1
ATOM 1433 C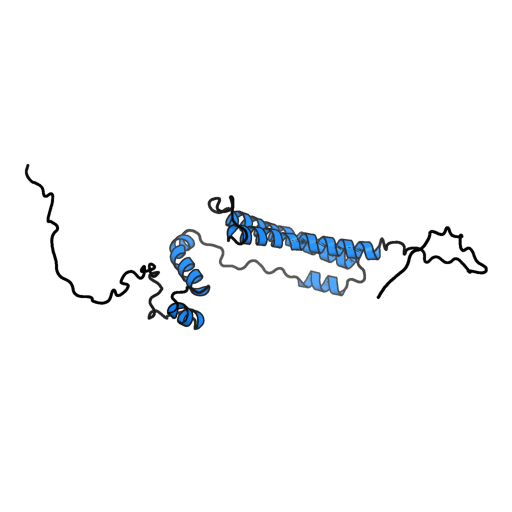 C . GLN A 1 188 ? 8.562 28.017 -54.642 1.00 49.53 188 GLN A C 1
ATOM 1435 O O . GLN A 1 188 ? 7.818 27.551 -55.503 1.00 49.53 188 GLN A O 1
ATOM 1440 N N . PRO A 1 189 ? 8.275 29.195 -54.051 1.00 40.75 189 PRO A N 1
ATOM 1441 C CA . PRO A 1 189 ? 7.221 30.076 -54.546 1.00 40.75 189 PRO A CA 1
ATOM 1442 C C . PRO A 1 189 ? 7.841 31.174 -55.413 1.00 40.75 189 PRO A C 1
ATOM 1444 O O . PRO A 1 189 ? 8.281 32.218 -54.931 1.00 40.75 189 PRO A O 1
ATOM 1447 N N . GLY A 1 190 ? 7.885 30.918 -56.718 1.00 39.16 190 GLY A N 1
ATOM 1448 C CA . GLY A 1 190 ? 7.937 31.967 -57.726 1.00 39.16 190 GLY A CA 1
ATOM 1449 C C . GLY A 1 190 ? 6.519 32.314 -58.193 1.00 39.16 190 GLY A C 1
ATOM 1450 O O . GLY A 1 190 ? 5.743 31.416 -58.493 1.00 39.16 190 GLY A O 1
ATOM 1451 N N . ALA A 1 191 ? 6.263 33.618 -58.314 1.00 38.06 191 ALA A N 1
ATOM 1452 C CA . ALA A 1 191 ? 5.238 34.282 -59.131 1.00 38.06 191 ALA A CA 1
ATOM 1453 C C . ALA A 1 191 ? 3.761 34.363 -58.650 1.00 38.06 191 ALA A C 1
ATOM 1455 O O . ALA A 1 191 ? 2.991 33.416 -58.709 1.00 38.06 191 ALA A O 1
ATOM 1456 N N . SER A 1 192 ? 3.389 35.619 -58.353 1.00 37.84 192 SER A N 1
ATOM 1457 C CA . SER A 1 192 ? 2.206 36.373 -58.820 1.00 37.84 192 SER A CA 1
ATOM 1458 C C . SER A 1 192 ? 0.777 36.052 -58.347 1.00 37.84 192 SER A C 1
ATOM 1460 O O . SER A 1 192 ? 0.148 35.093 -58.765 1.00 37.84 192 SER A O 1
ATOM 1462 N N . ALA A 1 193 ? 0.248 37.036 -57.605 1.00 49.44 193 ALA A N 1
ATOM 1463 C CA . ALA A 1 193 ? -1.012 37.767 -57.813 1.00 49.44 193 ALA A CA 1
ATOM 1464 C C . ALA A 1 193 ? -2.321 36.994 -58.082 1.00 49.44 193 ALA A C 1
ATOM 1466 O O . ALA A 1 193 ? -2.526 36.413 -59.141 1.00 49.44 193 ALA A O 1
ATOM 1467 N N . GLY A 1 194 ? -3.294 37.183 -57.183 1.00 33.72 194 GLY A N 1
ATOM 1468 C CA . GLY A 1 194 ? -4.697 36.842 -57.424 1.00 33.72 194 GLY A CA 1
ATOM 1469 C C . GLY A 1 194 ? -5.621 37.351 -56.318 1.00 33.72 194 GLY A C 1
ATOM 1470 O O . GLY A 1 194 ? -6.049 36.582 -55.466 1.00 33.72 194 GLY A O 1
ATOM 1471 N N . VAL A 1 195 ? -5.915 38.654 -56.311 1.00 53.16 195 VAL A N 1
ATOM 1472 C CA . VAL A 1 195 ? -7.019 39.236 -55.525 1.00 53.16 195 VAL A CA 1
ATOM 1473 C C . VAL A 1 195 ? -8.321 39.045 -56.317 1.00 53.16 195 VAL A C 1
ATOM 1475 O O . VAL A 1 195 ? -8.331 39.396 -57.498 1.00 53.16 195 VAL A O 1
ATOM 1478 N N . PRO A 1 196 ? -9.427 38.555 -55.726 1.00 59.81 196 PRO A N 1
ATOM 1479 C CA . PRO A 1 196 ? -10.734 38.613 -56.376 1.00 59.81 196 PRO A CA 1
ATOM 1480 C C . PRO A 1 196 ? -11.457 39.949 -56.064 1.00 59.81 196 PRO A C 1
ATOM 1482 O O . PRO A 1 196 ? -11.311 40.470 -54.955 1.00 59.81 196 PRO A O 1
ATOM 1485 N N . PRO A 1 197 ? -12.242 40.533 -56.997 1.00 52.84 197 PRO A N 1
ATOM 1486 C CA . PRO A 1 197 ? -12.894 41.832 -56.797 1.00 52.84 197 PRO A CA 1
ATOM 1487 C C . PRO A 1 197 ? -14.321 41.758 -56.192 1.00 52.84 197 PRO A C 1
ATOM 1489 O O . PRO A 1 197 ? -15.140 40.963 -56.634 1.00 52.84 197 PRO A O 1
ATOM 1492 N N . VAL A 1 198 ? -14.560 42.626 -55.189 1.00 47.72 198 VAL A N 1
ATOM 1493 C CA . VAL A 1 198 ? -15.669 43.595 -54.896 1.00 47.72 198 VAL A CA 1
ATOM 1494 C C . VAL A 1 198 ? -17.149 43.230 -55.205 1.00 47.72 198 VAL A C 1
ATOM 1496 O O . VAL A 1 198 ? -17.459 42.723 -56.277 1.00 47.72 198 VAL A O 1
ATOM 1499 N N . PRO A 1 199 ? -18.109 43.622 -54.327 1.00 58.31 199 PRO A N 1
ATOM 1500 C CA . PRO A 1 199 ? -19.082 44.661 -54.732 1.00 58.31 199 PRO A CA 1
ATOM 1501 C C . PRO A 1 199 ? -19.400 45.730 -53.643 1.00 58.31 199 PRO A C 1
ATOM 1503 O O . PRO A 1 199 ? -19.181 45.486 -52.456 1.00 58.31 199 PRO A O 1
ATOM 1506 N N . PRO A 1 200 ? -19.910 46.926 -54.024 1.00 58.53 200 PRO A N 1
ATOM 1507 C CA . PRO A 1 200 ? -20.102 48.087 -53.142 1.00 58.53 200 PRO A CA 1
ATOM 1508 C C . PRO A 1 200 ? -21.535 48.198 -52.590 1.00 58.53 200 PRO A C 1
ATOM 1510 O O . PRO A 1 200 ? -22.466 47.639 -53.169 1.00 58.53 200 PRO A O 1
ATOM 1513 N N . SER A 1 201 ? -21.742 48.989 -51.526 1.00 52.69 201 SER A N 1
ATOM 1514 C CA . SER A 1 201 ? -23.069 49.513 -51.136 1.00 52.69 201 SER A CA 1
ATOM 1515 C C . SER A 1 201 ? -22.987 50.680 -50.128 1.00 52.69 201 SER A C 1
ATOM 1517 O O . SER A 1 201 ? -21.945 50.853 -49.500 1.00 52.69 201 SER A O 1
ATOM 1519 N N . PRO A 1 202 ? -24.029 51.538 -50.040 1.00 49.00 202 PRO A N 1
ATOM 1520 C CA . PRO A 1 202 ? -23.899 52.997 -50.137 1.00 49.00 202 PRO A CA 1
ATOM 1521 C C . PRO A 1 202 ? -24.178 53.769 -48.829 1.00 49.00 202 PRO A C 1
ATOM 1523 O O . PRO A 1 202 ? -24.487 53.179 -47.801 1.00 49.00 202 PRO A O 1
ATOM 1526 N N . GLY A 1 203 ? -24.032 55.104 -48.912 1.00 45.00 203 GLY A N 1
ATOM 1527 C CA . GLY A 1 203 ? -24.058 56.120 -47.842 1.00 45.00 203 GLY A CA 1
ATOM 1528 C C . GLY A 1 203 ? -25.179 56.020 -46.797 1.00 45.00 203 GLY A C 1
ATOM 1529 O O . GLY A 1 203 ? -26.181 55.342 -46.964 1.00 45.00 203 GLY A O 1
ATOM 1530 N N . THR A 1 204 ? -25.092 56.728 -45.672 1.00 43.72 204 THR A N 1
ATOM 1531 C CA . THR A 1 204 ? -25.306 58.182 -45.614 1.00 43.72 204 THR A CA 1
ATOM 1532 C C . THR A 1 204 ? -24.751 58.746 -44.291 1.00 43.72 204 THR A C 1
ATOM 1534 O O . THR A 1 204 ? -24.877 58.121 -43.242 1.00 43.72 204 THR A O 1
ATOM 1537 N N . SER A 1 205 ? -24.146 59.932 -44.348 1.00 44.25 205 SER A N 1
ATOM 1538 C CA . SER A 1 205 ? -23.796 60.845 -43.239 1.00 44.25 205 SER A CA 1
ATOM 1539 C C . SER A 1 205 ? -25.057 61.361 -42.493 1.00 44.25 205 SER A C 1
ATOM 1541 O O . SER A 1 205 ? -26.157 61.031 -42.937 1.00 44.25 205 SER A O 1
ATOM 1543 N N . PRO A 1 206 ? -24.996 62.299 -41.508 1.00 53.38 206 PRO A N 1
ATOM 1544 C CA . PRO A 1 206 ? -23.870 62.849 -40.726 1.00 53.38 206 PRO A CA 1
ATOM 1545 C C . PRO A 1 206 ? -24.184 63.042 -39.207 1.00 53.38 206 PRO A C 1
ATOM 1547 O O . PRO A 1 206 ? -25.283 62.753 -38.742 1.00 53.38 206 PRO A O 1
ATOM 1550 N N . ARG A 1 207 ? -23.243 63.707 -38.500 1.00 36.78 207 ARG A N 1
ATOM 1551 C CA . ARG A 1 207 ? -23.445 64.781 -37.483 1.00 36.78 207 ARG A CA 1
ATOM 1552 C C . ARG A 1 207 ? -23.045 64.426 -36.037 1.00 36.78 207 ARG A C 1
ATOM 1554 O O . ARG A 1 207 ? -23.820 63.809 -35.319 1.00 36.78 207 ARG A O 1
ATOM 1561 N N . ARG A 1 208 ? -21.929 64.992 -35.558 1.00 40.56 208 ARG A N 1
ATOM 1562 C CA . ARG A 1 208 ? -21.920 66.198 -34.702 1.00 40.56 208 ARG A CA 1
ATOM 1563 C C . ARG A 1 208 ? -20.531 66.821 -34.644 1.00 40.56 208 ARG A C 1
ATOM 1565 O O . ARG A 1 208 ? -19.557 66.045 -34.639 1.00 40.56 208 ARG A O 1
#

Organism: NCBI:txid3075536

Radius of gyration: 38.12 Å; chains: 1; bounding box: 75×79×110 Å

Secondary structure (DSSP, 8-state):
---------------------------------GGG-TT--TT--HHHHHHHTTT---HHHHHHHHHHHTHHHHHHSPPP-SPPPPP--HHHHHHHHH--SHHHHHHHHHHHHHHHHHHHHHHHHHHHHHHTGGGTTTTPPTT-HHHHHHHHHHHHHHHHHHHHHHHHHHHHHHH---PPP-------------PPP-----------